Protein AF-Q0RTC6-F1 (afdb_monomer)

Structure (mmCIF, N/CA/C/O backbone):
data_AF-Q0RTC6-F1
#
_entry.id   AF-Q0RTC6-F1
#
loop_
_atom_site.group_PDB
_atom_site.id
_atom_site.type_symbol
_atom_site.label_atom_id
_atom_site.label_alt_id
_atom_site.label_comp_id
_atom_site.label_asym_id
_atom_site.label_entity_id
_atom_site.label_seq_id
_atom_site.pdbx_PDB_ins_code
_atom_site.Cartn_x
_atom_site.Cartn_y
_atom_site.Cartn_z
_atom_site.occupancy
_atom_site.B_iso_or_equiv
_atom_site.auth_seq_id
_atom_site.auth_comp_id
_atom_site.auth_asym_id
_atom_site.auth_atom_id
_atom_site.pdbx_PDB_model_num
ATOM 1 N N . MET A 1 1 ? 65.800 28.894 -24.112 1.00 53.88 1 MET A N 1
ATOM 2 C CA . MET A 1 1 ? 64.717 28.963 -23.106 1.00 53.88 1 MET A CA 1
ATOM 3 C C . MET A 1 1 ? 64.076 27.590 -23.072 1.00 53.88 1 MET A C 1
ATOM 5 O O . MET A 1 1 ? 63.292 27.268 -23.951 1.00 53.88 1 MET A O 1
ATOM 9 N N . THR A 1 2 ? 64.523 26.743 -22.150 1.00 64.62 2 THR A N 1
ATOM 10 C CA . THR A 1 2 ? 64.244 25.302 -22.151 1.00 64.62 2 THR A CA 1
ATOM 11 C C . THR A 1 2 ? 63.625 24.981 -20.799 1.00 64.62 2 THR A C 1
ATOM 13 O O . THR A 1 2 ? 64.327 25.008 -19.793 1.00 64.62 2 THR A O 1
ATOM 16 N N . SER A 1 3 ? 62.307 24.784 -20.759 1.00 65.44 3 SER A N 1
ATOM 17 C CA . SER A 1 3 ? 61.595 24.420 -19.533 1.00 65.44 3 SER A CA 1
ATOM 18 C C . SER A 1 3 ? 61.308 22.925 -19.564 1.00 65.44 3 SER A C 1
ATOM 20 O O . SER A 1 3 ? 60.466 22.449 -20.323 1.00 65.44 3 SER A O 1
ATOM 22 N N . THR A 1 4 ? 62.083 22.185 -18.784 1.00 71.88 4 THR A N 1
ATOM 23 C CA . THR A 1 4 ? 61.932 20.760 -18.513 1.00 71.88 4 THR A CA 1
ATOM 24 C C . THR A 1 4 ? 60.787 20.555 -17.522 1.00 71.88 4 THR A C 1
ATOM 26 O O . THR A 1 4 ? 60.853 20.988 -16.372 1.00 71.88 4 THR A O 1
ATOM 29 N N . TYR A 1 5 ? 59.722 19.887 -17.966 1.00 63.53 5 TYR A N 1
ATOM 30 C CA . TYR A 1 5 ? 58.607 19.494 -17.109 1.00 63.53 5 TYR A CA 1
ATOM 31 C C . TYR A 1 5 ? 59.056 18.335 -16.207 1.00 63.53 5 TYR A C 1
ATOM 33 O O . TYR A 1 5 ? 59.346 17.234 -16.673 1.00 63.53 5 TYR A O 1
ATOM 41 N N . ARG A 1 6 ? 59.183 18.617 -14.910 1.00 70.31 6 ARG A N 1
ATOM 42 C CA . ARG A 1 6 ? 59.537 17.657 -13.861 1.00 70.31 6 ARG A CA 1
ATOM 43 C C . ARG A 1 6 ? 58.364 16.693 -13.660 1.00 70.31 6 ARG A C 1
ATOM 45 O O . ARG A 1 6 ? 57.313 17.106 -13.184 1.00 70.31 6 ARG A O 1
ATOM 52 N N . GLN A 1 7 ? 58.566 15.427 -14.023 1.00 66.75 7 GLN A N 1
ATOM 53 C CA . GLN A 1 7 ? 57.686 14.309 -13.678 1.00 66.75 7 GLN A CA 1
ATOM 54 C C . GLN A 1 7 ? 57.456 14.261 -12.163 1.00 66.75 7 GLN A C 1
ATOM 56 O O . GLN A 1 7 ? 58.401 14.271 -11.372 1.00 66.75 7 GLN A O 1
ATOM 61 N N . GLN A 1 8 ? 56.186 14.236 -11.781 1.00 72.31 8 GLN A N 1
ATOM 62 C CA . GLN A 1 8 ? 55.715 14.051 -10.417 1.00 72.31 8 GLN A CA 1
ATOM 63 C C . GLN A 1 8 ? 55.577 12.535 -10.189 1.00 72.31 8 GLN A C 1
ATOM 65 O O . GLN A 1 8 ? 54.931 11.884 -11.009 1.00 72.31 8 GLN A O 1
ATOM 70 N N . PRO A 1 9 ? 56.229 11.944 -9.173 1.00 64.12 9 PRO A N 1
ATOM 71 C CA . PRO A 1 9 ? 56.185 10.501 -8.959 1.00 64.12 9 PRO A CA 1
ATOM 72 C C . PRO A 1 9 ? 54.802 10.050 -8.474 1.00 64.12 9 PRO A C 1
ATOM 74 O O . PRO A 1 9 ? 54.155 10.742 -7.687 1.00 64.12 9 PRO A O 1
ATOM 77 N N . ASP A 1 10 ? 54.394 8.878 -8.962 1.00 67.94 10 ASP A N 1
ATOM 78 C CA . ASP A 1 10 ? 53.185 8.141 -8.597 1.00 67.94 10 ASP A CA 1
ATOM 79 C C . ASP A 1 10 ? 52.977 8.076 -7.079 1.00 67.94 10 ASP A C 1
ATOM 81 O O . ASP A 1 10 ? 53.786 7.515 -6.336 1.00 67.94 10 ASP A O 1
ATOM 85 N N . VAL A 1 11 ? 51.842 8.604 -6.620 1.00 64.94 11 VAL A N 1
ATOM 86 C CA . VAL A 1 11 ? 51.334 8.388 -5.263 1.00 64.94 11 VAL A CA 1
ATOM 87 C C . VAL A 1 11 ? 50.640 7.026 -5.246 1.00 64.94 11 VAL A C 1
ATOM 89 O O . VAL A 1 11 ? 49.421 6.920 -5.340 1.00 64.94 11 VAL A O 1
ATOM 92 N N . ALA A 1 12 ? 51.446 5.971 -5.182 1.00 67.19 12 ALA A N 1
ATOM 93 C CA . ALA A 1 12 ? 50.996 4.605 -4.965 1.00 67.19 12 ALA A CA 1
ATOM 94 C C . ALA A 1 12 ? 51.200 4.230 -3.490 1.00 67.19 12 ALA A C 1
ATOM 96 O O . ALA A 1 12 ? 52.336 4.022 -3.072 1.00 67.19 12 ALA A O 1
ATOM 97 N N . ALA A 1 13 ? 50.099 4.182 -2.730 1.00 64.25 13 ALA A N 1
ATOM 98 C CA . ALA A 1 13 ? 49.823 3.314 -1.571 1.00 64.25 13 ALA A CA 1
ATOM 99 C C . ALA A 1 13 ? 48.820 4.013 -0.639 1.00 64.25 13 ALA A C 1
ATOM 101 O O . ALA A 1 13 ? 49.199 4.800 0.227 1.00 64.25 13 ALA A O 1
ATOM 102 N N . ASP A 1 14 ? 47.534 3.722 -0.821 1.00 63.62 14 ASP A N 1
ATOM 103 C CA . ASP A 1 14 ? 46.526 3.990 0.203 1.00 63.62 14 ASP A CA 1
ATOM 104 C C . ASP A 1 14 ? 46.699 2.959 1.344 1.00 63.62 14 ASP A C 1
ATOM 106 O O . ASP A 1 14 ? 46.706 1.757 1.062 1.00 63.62 14 ASP A O 1
ATOM 110 N N . PRO A 1 15 ? 46.897 3.376 2.611 1.00 66.69 15 PRO A N 1
ATOM 111 C CA . PRO A 1 15 ? 47.255 2.498 3.722 1.00 66.69 15 PRO A CA 1
ATOM 112 C C . PRO A 1 15 ? 46.032 1.972 4.493 1.00 66.69 15 PRO A C 1
ATOM 114 O O . PRO A 1 15 ? 46.101 1.823 5.713 1.00 66.69 15 PRO A O 1
ATOM 117 N N . TYR A 1 16 ? 44.915 1.687 3.818 1.00 65.38 16 TYR A N 1
ATOM 118 C CA . TYR A 1 16 ? 43.751 1.057 4.450 1.00 65.38 16 TYR A CA 1
ATOM 119 C C . TYR A 1 16 ? 43.753 -0.459 4.213 1.00 65.38 16 TYR A C 1
ATOM 121 O O . TYR A 1 16 ? 43.369 -0.913 3.132 1.00 65.38 16 TYR A O 1
ATOM 129 N N . PRO A 1 17 ? 44.177 -1.270 5.200 1.00 69.00 17 PRO A N 1
ATOM 130 C CA . PRO A 1 17 ? 43.971 -2.706 5.145 1.00 69.00 17 PRO A CA 1
ATOM 131 C C . PRO A 1 17 ? 42.470 -3.006 5.194 1.00 69.00 17 PRO A C 1
ATOM 133 O O . PRO A 1 17 ? 41.705 -2.434 5.964 1.00 69.00 17 PRO A O 1
ATOM 136 N N . ASN A 1 18 ? 42.047 -3.908 4.321 1.00 67.56 18 ASN A N 1
ATOM 137 C CA . ASN A 1 18 ? 40.704 -4.455 4.230 1.00 67.56 18 ASN A CA 1
ATOM 138 C C . ASN A 1 18 ? 40.581 -5.699 5.123 1.00 67.56 18 ASN A C 1
ATOM 140 O O . ASN A 1 18 ? 40.360 -6.813 4.645 1.00 67.56 18 A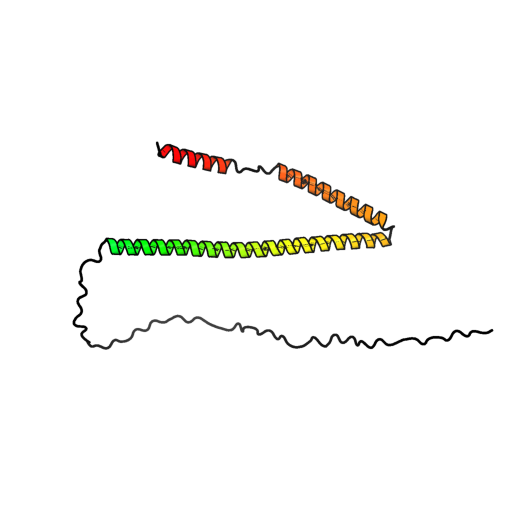SN A O 1
ATOM 144 N N . ASP A 1 19 ? 40.733 -5.529 6.433 1.00 61.72 19 ASP A N 1
ATOM 145 C CA . ASP A 1 19 ? 40.531 -6.585 7.416 1.00 61.72 19 ASP A CA 1
ATOM 146 C C . ASP A 1 19 ? 39.063 -6.646 7.863 1.00 61.72 19 ASP A C 1
ATOM 148 O O . ASP A 1 19 ? 38.641 -6.131 8.893 1.00 61.72 19 ASP A O 1
ATOM 152 N N . VAL A 1 20 ? 38.265 -7.400 7.108 1.00 60.88 20 VAL A N 1
ATOM 153 C CA . VAL A 1 20 ? 36.891 -7.814 7.468 1.00 60.88 20 VAL A CA 1
ATOM 154 C C . VAL A 1 20 ? 36.831 -8.792 8.662 1.00 60.88 20 VAL A C 1
ATOM 156 O O . VAL A 1 20 ? 35.868 -9.540 8.826 1.00 60.88 20 VAL A O 1
ATOM 159 N N . THR A 1 21 ? 37.853 -8.806 9.521 1.00 62.38 21 THR A N 1
ATOM 160 C CA . THR A 1 21 ? 38.064 -9.833 10.556 1.00 62.38 21 THR A CA 1
ATOM 161 C C . THR A 1 21 ? 37.805 -9.322 11.981 1.00 62.38 21 THR A C 1
ATOM 163 O O . THR A 1 21 ? 37.780 -10.117 12.915 1.00 62.38 21 THR A O 1
ATOM 166 N N . ALA A 1 22 ? 37.532 -8.027 12.177 1.00 58.69 22 ALA A N 1
ATOM 167 C CA . ALA A 1 22 ? 37.375 -7.429 13.511 1.00 58.69 22 ALA A CA 1
ATOM 168 C C . ALA A 1 22 ? 35.943 -7.455 14.100 1.00 58.69 22 ALA A C 1
ATOM 170 O O . ALA A 1 22 ? 35.723 -6.928 15.185 1.00 58.69 22 ALA A O 1
ATOM 171 N N . TYR A 1 23 ? 34.968 -8.091 13.440 1.00 54.66 23 TYR A N 1
ATOM 172 C CA . TYR A 1 23 ? 33.590 -8.232 13.952 1.00 54.66 23 TYR A CA 1
ATOM 173 C C . TYR A 1 23 ? 33.150 -9.701 14.070 1.00 54.66 23 TYR A C 1
ATOM 175 O O . TYR A 1 23 ? 32.015 -10.070 13.779 1.00 54.66 23 TYR A O 1
ATOM 183 N N . ARG A 1 24 ? 34.066 -10.579 14.489 1.00 65.44 24 ARG A N 1
ATOM 184 C CA . ARG A 1 24 ? 33.751 -11.961 14.877 1.00 65.44 24 ARG A CA 1
ATOM 185 C C . ARG A 1 24 ? 34.103 -12.146 16.350 1.00 65.44 24 ARG A C 1
ATOM 187 O O . ARG A 1 24 ? 35.190 -12.605 16.679 1.00 65.44 24 ARG A O 1
ATOM 194 N N . GLY A 1 25 ? 33.186 -11.757 17.228 1.00 60.56 25 GLY A N 1
ATOM 195 C CA . GLY A 1 25 ? 33.362 -11.905 18.668 1.00 60.56 25 GLY A CA 1
ATOM 196 C C . GLY A 1 25 ? 32.056 -11.751 19.440 1.00 60.56 25 GLY A C 1
ATOM 197 O O . GLY A 1 25 ? 31.658 -10.634 19.742 1.00 60.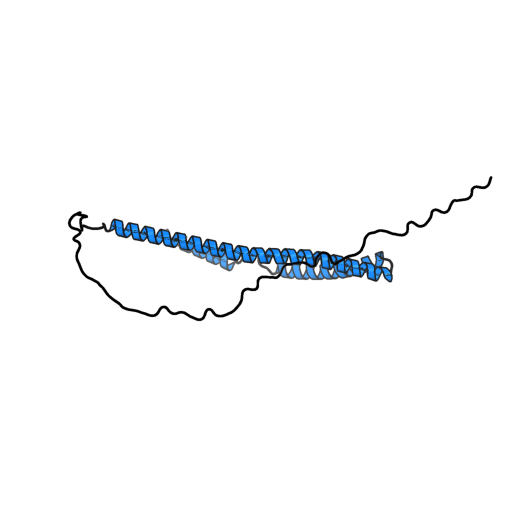56 25 GLY A O 1
ATOM 198 N N . GLY A 1 26 ? 31.441 -12.890 19.773 1.00 61.59 26 GLY A N 1
ATOM 199 C CA . GLY A 1 26 ? 30.705 -13.084 21.025 1.00 61.59 26 GLY A CA 1
ATOM 200 C C . GLY A 1 26 ? 29.268 -12.576 21.100 1.00 61.59 26 GLY A C 1
ATOM 201 O O . GLY A 1 26 ? 29.004 -11.599 21.791 1.00 61.59 26 GLY A O 1
ATOM 202 N N . VAL A 1 27 ? 28.331 -13.321 20.509 1.00 60.59 27 VAL A N 1
ATOM 203 C CA . VAL A 1 27 ? 26.982 -13.472 21.078 1.00 60.59 27 VAL A CA 1
ATOM 204 C C . VAL A 1 27 ? 26.608 -14.944 20.939 1.00 60.59 27 VAL A C 1
ATOM 206 O O . VAL A 1 27 ? 25.917 -15.338 20.002 1.00 60.59 27 VAL A O 1
ATOM 209 N N . ASP A 1 28 ? 27.138 -15.769 21.842 1.00 61.00 28 ASP A N 1
ATOM 210 C CA . ASP A 1 28 ? 26.591 -17.104 22.048 1.00 61.00 28 ASP A CA 1
ATOM 211 C C . ASP A 1 28 ? 25.251 -16.940 22.759 1.00 61.00 28 ASP A C 1
ATOM 213 O O . ASP A 1 28 ? 25.132 -16.375 23.847 1.00 61.00 28 ASP A O 1
ATOM 217 N N . VAL A 1 29 ? 24.231 -17.347 22.024 1.00 62.84 29 VAL A N 1
ATOM 218 C CA . VAL A 1 29 ? 22.829 -17.335 22.391 1.00 62.84 29 VAL A C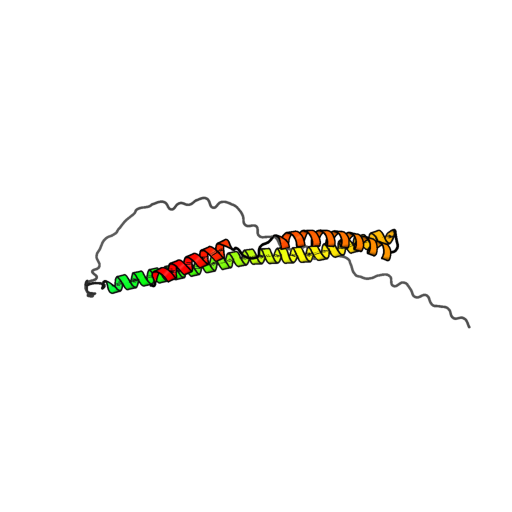A 1
ATOM 219 C C . VAL A 1 29 ? 22.638 -18.393 23.467 1.00 62.84 29 VAL A C 1
ATOM 221 O O . VAL A 1 29 ? 22.837 -19.579 23.217 1.00 62.84 29 VAL A O 1
ATOM 224 N N . ASP A 1 30 ? 22.263 -17.947 24.660 1.00 60.62 30 ASP A N 1
ATOM 225 C CA . ASP A 1 30 ? 21.825 -18.801 25.757 1.00 60.62 30 ASP A CA 1
ATOM 226 C C . ASP A 1 30 ? 20.577 -19.569 25.286 1.00 60.62 30 ASP A C 1
ATOM 228 O O . ASP A 1 30 ? 19.496 -19.002 25.095 1.00 60.62 30 ASP A O 1
ATOM 232 N N . ALA A 1 31 ? 20.761 -20.848 24.971 1.00 65.94 31 ALA A N 1
ATOM 233 C CA . ALA A 1 31 ? 19.697 -21.750 24.567 1.00 65.94 31 ALA A CA 1
ATOM 234 C C . ALA A 1 31 ? 18.989 -22.260 25.830 1.00 65.94 31 ALA A C 1
ATOM 236 O O . ALA A 1 31 ? 19.647 -22.880 26.667 1.00 65.94 31 ALA A O 1
ATOM 237 N N . PRO A 1 32 ? 17.670 -22.063 26.001 1.00 57.91 32 PRO A N 1
ATOM 238 C CA . PRO A 1 32 ? 16.955 -22.779 27.040 1.00 57.91 32 PRO A CA 1
ATOM 239 C C . PRO A 1 32 ? 16.858 -24.258 26.650 1.00 57.91 32 PRO A C 1
ATOM 241 O O . PRO A 1 32 ? 16.215 -24.629 25.670 1.00 57.91 32 PRO A O 1
ATOM 244 N N . ASP A 1 33 ? 17.542 -25.072 27.446 1.00 56.59 33 ASP A N 1
ATOM 245 C CA . ASP A 1 33 ? 17.426 -26.520 27.565 1.00 56.59 33 ASP A CA 1
ATOM 246 C C . ASP A 1 33 ? 15.950 -26.956 27.664 1.00 56.59 33 ASP A C 1
ATOM 248 O O . ASP A 1 33 ? 15.278 -26.770 28.681 1.00 56.59 33 ASP A O 1
ATOM 252 N N . GLU A 1 34 ? 15.442 -27.539 26.576 1.00 59.47 34 GLU A N 1
ATOM 253 C CA . GLU A 1 34 ? 14.269 -28.407 26.592 1.00 59.47 34 GLU A CA 1
ATOM 254 C C . GLU A 1 34 ? 14.661 -29.766 27.185 1.00 59.47 34 GLU A C 1
ATOM 256 O O . GLU A 1 34 ? 14.919 -30.737 26.470 1.00 59.47 34 GLU A O 1
ATOM 261 N N . SER A 1 35 ? 14.640 -29.872 28.510 1.00 56.84 35 SER A N 1
ATOM 262 C CA . SER A 1 35 ? 14.565 -31.174 29.157 1.00 56.84 35 SER A CA 1
ATOM 263 C C . SER A 1 35 ? 13.688 -31.142 30.411 1.00 56.84 35 SER A C 1
ATOM 265 O O . SER A 1 35 ? 13.991 -30.576 31.455 1.00 56.84 35 SER A O 1
ATOM 267 N N . THR A 1 36 ? 12.569 -31.862 30.306 1.00 57.00 36 THR A N 1
ATOM 268 C CA . THR A 1 36 ? 11.933 -32.595 31.412 1.00 57.00 36 THR A CA 1
ATOM 269 C C . THR A 1 36 ? 11.543 -31.804 32.672 1.00 57.00 36 THR A C 1
ATOM 271 O O . THR A 1 36 ? 12.142 -31.951 33.734 1.00 57.00 36 THR A O 1
ATOM 274 N N . GLN A 1 37 ? 10.381 -31.141 32.632 1.00 55.69 37 GLN A N 1
ATOM 275 C CA . GLN A 1 37 ? 9.496 -31.094 33.807 1.00 55.69 37 GLN A CA 1
ATOM 276 C C . GLN A 1 37 ? 8.224 -31.893 33.551 1.00 55.69 37 GLN A C 1
ATOM 278 O O . GLN A 1 37 ? 7.167 -31.410 33.153 1.00 55.69 37 GLN A O 1
ATOM 283 N N . VAL A 1 38 ? 8.399 -33.186 33.790 1.00 56.97 38 VAL A N 1
ATOM 284 C CA . VAL A 1 38 ? 7.368 -34.201 33.917 1.00 56.97 38 VAL A CA 1
ATOM 285 C C . VAL A 1 38 ? 6.534 -33.897 35.167 1.00 56.97 38 VAL A C 1
ATOM 287 O O . VAL A 1 38 ? 7.048 -33.883 36.282 1.00 56.97 38 VAL A O 1
ATOM 290 N N . LEU A 1 39 ? 5.246 -33.640 34.951 1.00 64.62 39 LEU A N 1
ATOM 291 C CA . LEU A 1 39 ? 4.105 -34.088 35.754 1.00 64.62 39 LEU A CA 1
ATOM 292 C C . LEU A 1 39 ? 4.373 -34.361 37.256 1.00 64.62 39 LEU A C 1
ATOM 294 O O . LEU A 1 39 ? 4.749 -35.468 37.643 1.00 64.62 39 LEU A O 1
ATOM 298 N N . ARG A 1 40 ? 4.044 -33.400 38.129 1.00 51.31 40 ARG A N 1
ATOM 299 C CA . ARG A 1 40 ? 3.758 -33.679 39.547 1.00 51.31 40 ARG A CA 1
ATOM 300 C C . ARG A 1 40 ? 2.316 -33.313 39.878 1.00 51.31 40 ARG A C 1
ATOM 302 O O . ARG A 1 40 ? 1.957 -32.145 39.970 1.00 51.31 40 ARG A O 1
ATOM 309 N N . ALA A 1 41 ? 1.506 -34.350 40.060 1.00 63.09 41 ALA A N 1
ATOM 310 C CA . ALA A 1 41 ? 0.206 -34.276 40.709 1.00 63.09 41 ALA A CA 1
ATOM 311 C C . ALA A 1 41 ? 0.377 -33.968 42.211 1.00 63.09 41 ALA A C 1
ATOM 313 O O . ALA A 1 41 ? 1.295 -34.514 42.829 1.00 63.09 41 ALA A O 1
ATOM 314 N N . PRO A 1 42 ? -0.506 -33.178 42.839 1.00 62.03 42 PRO A N 1
ATOM 315 C CA . PRO A 1 42 ? -0.616 -33.169 44.288 1.00 62.03 42 PRO A CA 1
ATOM 316 C C . PRO A 1 42 ? -1.432 -34.386 44.746 1.00 62.03 42 PRO A C 1
ATOM 318 O O . PRO A 1 42 ? -2.646 -34.468 44.567 1.00 62.03 42 PRO A O 1
ATOM 321 N N . THR A 1 43 ? -0.725 -35.356 45.320 1.00 59.00 43 THR A N 1
ATOM 322 C CA . THR A 1 43 ? -1.270 -36.497 46.056 1.00 59.00 43 THR A CA 1
ATOM 323 C C . THR A 1 43 ? -1.933 -36.049 47.352 1.00 59.00 43 THR A C 1
ATOM 325 O O . THR A 1 43 ? -1.370 -35.265 48.116 1.00 59.00 43 THR A O 1
ATOM 328 N N . ALA A 1 44 ? -3.105 -36.621 47.618 1.00 54.75 44 ALA A N 1
ATOM 329 C CA . ALA A 1 44 ? -3.753 -36.624 48.916 1.00 54.75 44 ALA A CA 1
ATOM 330 C C . ALA A 1 44 ? -2.820 -37.173 50.011 1.00 54.75 44 ALA A C 1
ATOM 332 O O . ALA A 1 44 ? -2.205 -38.223 49.836 1.00 54.75 44 ALA A O 1
ATOM 333 N N . ALA A 1 45 ? -2.777 -36.494 51.157 1.00 49.25 45 ALA A N 1
ATOM 334 C CA . ALA A 1 45 ? -2.313 -37.064 52.415 1.00 49.25 45 ALA A CA 1
ATOM 335 C C . ALA A 1 45 ? -3.064 -36.415 53.586 1.00 49.25 45 ALA A C 1
ATOM 337 O O . ALA A 1 45 ? -2.811 -35.283 53.989 1.00 49.25 45 ALA A O 1
ATOM 338 N N . THR A 1 46 ? -4.020 -37.174 54.106 1.00 57.75 46 THR A N 1
ATOM 339 C CA . THR A 1 46 ? -4.602 -37.083 55.445 1.00 57.75 46 THR A CA 1
ATOM 340 C C . THR A 1 46 ? -3.507 -37.165 56.511 1.00 57.75 46 THR A C 1
ATOM 342 O O . THR A 1 46 ? -2.759 -38.136 56.479 1.00 57.75 46 THR A O 1
ATOM 345 N N . SER A 1 47 ? -3.455 -36.245 57.488 1.00 51.09 47 SER A N 1
ATOM 346 C CA . SER A 1 47 ? -3.070 -36.587 58.873 1.00 51.09 47 SER A CA 1
ATOM 347 C C . SER A 1 47 ? -3.218 -35.437 59.886 1.00 51.09 47 SER A C 1
ATOM 349 O O . SER A 1 47 ? -2.543 -34.421 59.785 1.00 51.09 47 SER A O 1
ATOM 351 N N . THR A 1 48 ? -4.004 -35.723 60.931 1.00 48.81 48 THR A N 1
ATOM 352 C CA . THR A 1 48 ? -3.727 -35.435 62.356 1.00 48.81 48 THR A CA 1
ATOM 353 C C . THR A 1 48 ? -4.032 -34.050 62.951 1.00 48.81 48 THR A C 1
ATOM 355 O O . THR A 1 48 ? -3.346 -33.058 62.735 1.00 48.81 48 THR A O 1
ATOM 358 N N . ALA A 1 49 ? -5.039 -34.061 63.832 1.00 53.19 49 ALA A N 1
ATOM 359 C CA . ALA A 1 49 ? -5.318 -33.070 64.870 1.00 53.19 49 ALA A CA 1
ATOM 360 C C . ALA A 1 49 ? -4.355 -33.179 66.073 1.00 53.19 49 ALA A C 1
ATOM 362 O O . ALA A 1 49 ? -3.824 -34.258 66.341 1.00 53.19 49 ALA A O 1
ATOM 363 N N . PRO A 1 50 ? -4.267 -32.118 66.896 1.00 64.19 50 PRO A N 1
ATOM 364 C CA . PRO A 1 50 ? -4.324 -32.288 68.350 1.00 64.19 50 PRO A CA 1
ATOM 365 C C . PRO A 1 50 ? -5.365 -31.364 69.035 1.00 64.19 50 PRO A C 1
ATOM 367 O O . PRO A 1 50 ? -5.905 -30.458 68.397 1.00 64.19 50 PRO A O 1
ATOM 370 N N . PRO A 1 51 ? -5.699 -31.620 70.321 1.00 68.38 51 PRO A N 1
ATOM 371 C CA . PRO A 1 51 ? -6.848 -31.037 71.018 1.00 68.38 51 PRO A CA 1
ATOM 372 C C . PRO A 1 51 ? -6.497 -29.815 71.895 1.00 68.38 51 PRO A C 1
ATOM 374 O O . PRO A 1 51 ? -5.331 -29.483 72.086 1.00 68.38 51 PRO A O 1
ATOM 377 N N . SER A 1 52 ? -7.541 -29.251 72.522 1.00 55.84 52 SER A N 1
ATOM 378 C CA . SER A 1 52 ? -7.582 -28.206 73.572 1.00 55.84 52 SER A CA 1
ATOM 379 C C . SER A 1 52 ? -7.643 -26.759 73.053 1.00 55.84 52 SER A C 1
ATOM 381 O O . SER A 1 52 ? -6.712 -26.233 72.466 1.00 55.84 52 SER A O 1
ATOM 383 N N . SER A 1 53 ? -8.818 -26.125 73.043 1.00 64.25 53 SER A N 1
ATOM 384 C CA . SER A 1 53 ? -9.506 -25.508 74.192 1.00 64.25 53 SER A CA 1
ATOM 385 C C . SER A 1 53 ? -8.711 -24.367 74.839 1.00 64.25 53 SER A C 1
ATOM 387 O O . SER A 1 53 ? -8.267 -24.471 75.980 1.00 64.25 53 SER A O 1
ATOM 389 N N . ALA A 1 54 ? -8.618 -23.246 74.127 1.00 53.62 54 ALA A N 1
ATOM 390 C CA . ALA A 1 54 ? -8.523 -21.932 74.744 1.00 53.62 54 ALA A CA 1
ATOM 391 C C . ALA A 1 54 ? -9.856 -21.219 74.503 1.00 53.62 54 ALA A C 1
ATOM 393 O O . ALA A 1 54 ? -10.247 -20.949 73.368 1.00 53.62 54 ALA A O 1
ATOM 394 N N . ARG A 1 55 ? -10.577 -21.004 75.602 1.00 57.41 55 ARG A N 1
ATOM 395 C CA . ARG A 1 55 ? -11.758 -20.154 75.685 1.00 57.41 55 ARG A CA 1
ATOM 396 C C . ARG A 1 55 ? -11.423 -18.776 75.123 1.00 57.41 55 ARG A C 1
ATOM 398 O O . ARG A 1 55 ? -10.531 -18.114 75.645 1.00 57.41 55 ARG A O 1
ATOM 405 N N . HIS A 1 56 ? -12.168 -18.347 74.113 1.00 50.28 56 HIS A N 1
ATOM 406 C CA . HIS A 1 56 ? -12.410 -16.930 73.878 1.00 50.28 56 HIS A CA 1
ATOM 407 C C . HIS A 1 56 ? -13.797 -16.629 74.442 1.00 50.28 56 HIS A C 1
ATOM 409 O O . HIS A 1 56 ? -14.808 -16.667 73.744 1.00 50.28 56 HIS A O 1
ATOM 415 N N . ASP A 1 57 ? -13.822 -16.422 75.755 1.00 51.81 57 ASP A N 1
ATOM 416 C CA . ASP A 1 57 ? -14.972 -15.881 76.459 1.00 51.81 57 ASP A CA 1
ATOM 417 C C . ASP A 1 57 ? -14.935 -14.357 76.297 1.00 51.81 57 ASP A C 1
ATOM 419 O O . ASP A 1 57 ? -13.941 -13.720 76.640 1.00 51.81 57 ASP A O 1
ATOM 423 N N . GLY A 1 58 ? -16.032 -13.786 75.802 1.00 50.72 58 GLY A N 1
ATOM 424 C CA . GLY A 1 58 ? -16.363 -12.377 76.000 1.00 50.72 58 GLY A CA 1
ATOM 425 C C . GLY A 1 58 ? -15.837 -11.402 74.952 1.00 50.72 58 GLY A C 1
ATOM 426 O O . GLY A 1 58 ? -14.854 -10.720 75.188 1.00 50.72 58 GLY A O 1
ATOM 427 N N . GLU A 1 59 ? -16.595 -11.237 73.868 1.00 47.53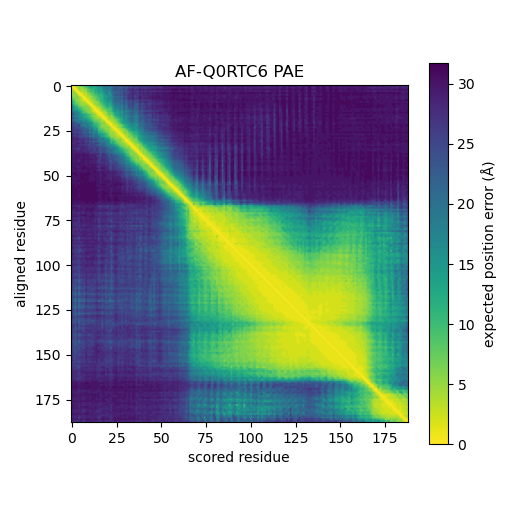 59 GLU A N 1
ATOM 428 C CA . GLU A 1 59 ? -17.006 -9.909 73.395 1.00 47.53 59 GLU A CA 1
ATOM 429 C C . GLU A 1 59 ? -18.275 -10.065 72.548 1.00 47.53 59 GLU A C 1
ATOM 431 O O . GLU A 1 59 ? -18.292 -10.697 71.492 1.00 47.53 59 GLU A O 1
ATOM 436 N N . GLY A 1 60 ? -19.388 -9.554 73.074 1.00 45.16 60 GLY A N 1
ATOM 437 C CA . GLY A 1 60 ? -20.686 -9.615 72.423 1.00 45.16 60 GLY A CA 1
ATOM 438 C C . GLY A 1 60 ? -20.705 -8.789 71.143 1.00 45.16 60 GLY A C 1
ATOM 439 O O . GLY A 1 60 ? -20.923 -7.585 71.192 1.00 45.16 60 GLY A O 1
ATOM 440 N N . HIS A 1 61 ? -20.572 -9.449 69.997 1.00 50.16 61 HIS A N 1
ATOM 441 C CA . HIS A 1 61 ? -21.163 -8.971 68.752 1.00 50.16 61 HIS A CA 1
ATOM 442 C C . HIS A 1 61 ? -22.446 -9.757 68.521 1.00 50.16 61 HIS A C 1
ATOM 444 O O . HIS A 1 61 ? -22.453 -10.874 68.013 1.00 50.16 61 HIS A O 1
ATOM 450 N N . SER A 1 62 ? -23.530 -9.158 69.001 1.00 46.78 62 SER A N 1
ATOM 451 C CA . SER A 1 62 ? -24.928 -9.448 68.716 1.00 46.78 62 SER A CA 1
ATOM 452 C C . SER A 1 62 ? -25.142 -10.295 67.458 1.00 46.78 62 SER A C 1
ATOM 454 O O . SER A 1 62 ? -25.152 -9.795 66.334 1.00 46.78 62 SER A O 1
ATOM 456 N N . ALA A 1 63 ? -25.402 -11.584 67.667 1.00 51.91 63 ALA A N 1
ATOM 457 C CA . ALA A 1 63 ? -26.130 -12.411 66.722 1.00 51.91 63 ALA A CA 1
ATOM 458 C C . ALA A 1 63 ? -27.538 -11.811 66.568 1.00 51.91 63 ALA A C 1
ATOM 460 O O . ALA A 1 63 ? -28.451 -12.087 67.344 1.00 51.91 63 ALA A O 1
ATOM 461 N N . GLY A 1 64 ? -27.693 -10.905 65.607 1.00 50.22 64 GLY A N 1
ATOM 462 C CA . GLY A 1 64 ? -28.924 -10.154 65.418 1.00 50.22 64 GLY A CA 1
ATOM 463 C C . GLY A 1 64 ? -28.946 -9.464 64.067 1.00 50.22 64 GLY A C 1
ATOM 464 O O . GLY A 1 64 ? -28.657 -8.281 63.982 1.00 50.22 64 GLY A O 1
ATOM 465 N N . ARG A 1 65 ? -29.349 -10.212 63.032 1.00 49.47 65 ARG A N 1
ATOM 466 C CA . ARG A 1 65 ? -29.831 -9.696 61.740 1.00 49.47 65 ARG A CA 1
ATOM 467 C C . ARG A 1 65 ? -28.849 -8.744 61.048 1.00 49.47 65 ARG A C 1
ATOM 469 O O . ARG A 1 65 ? -29.033 -7.531 61.070 1.00 49.47 65 ARG A O 1
ATOM 476 N N . GLY A 1 66 ? -27.894 -9.309 60.304 1.00 53.84 66 GLY A N 1
ATOM 477 C CA . GLY A 1 66 ? -27.457 -8.644 59.078 1.00 53.84 66 GLY A CA 1
ATOM 478 C C . GLY A 1 66 ? -28.723 -8.321 58.287 1.00 53.84 66 GLY A C 1
ATOM 479 O O . GLY A 1 66 ? -29.447 -9.224 57.869 1.00 53.84 66 GLY A O 1
ATOM 480 N N . SER A 1 67 ? -29.080 -7.040 58.258 1.00 70.62 67 SER A N 1
ATOM 481 C CA . SER A 1 67 ? -30.306 -6.546 57.644 1.00 70.62 67 SER A CA 1
ATOM 482 C C . SER A 1 67 ? -30.379 -7.069 56.213 1.00 70.62 67 SER A C 1
ATOM 484 O O . SER A 1 67 ? -29.364 -7.114 55.522 1.00 70.62 67 SER A O 1
ATOM 486 N N . THR A 1 68 ? -31.567 -7.422 55.727 1.00 75.25 68 THR A N 1
ATOM 487 C CA . THR A 1 68 ? -31.794 -7.775 54.317 1.00 75.25 68 THR A CA 1
ATOM 488 C C . THR A 1 68 ? -31.209 -6.715 53.369 1.00 75.25 68 THR A C 1
ATOM 490 O O . THR A 1 68 ? -30.780 -7.039 52.267 1.00 75.25 68 THR A O 1
ATOM 493 N N . GLY A 1 69 ? -31.105 -5.458 53.823 1.00 76.69 69 GLY A N 1
ATOM 494 C CA . GLY A 1 69 ? -30.432 -4.378 53.100 1.00 76.69 69 GLY A CA 1
ATOM 495 C C . GLY A 1 69 ? -28.906 -4.512 52.993 1.00 76.69 69 GLY A C 1
ATOM 496 O O . GLY A 1 69 ? -28.341 -4.077 51.997 1.00 76.69 69 GLY A O 1
ATOM 497 N N . GLN A 1 70 ? -28.232 -5.140 53.958 1.00 79.19 70 GLN A N 1
ATOM 498 C CA . GLN A 1 70 ? -26.781 -5.356 53.929 1.00 79.19 70 GLN A CA 1
ATOM 499 C C . GLN A 1 70 ? -26.401 -6.471 52.944 1.00 79.19 70 GLN A C 1
ATOM 501 O O . GLN A 1 70 ? -25.489 -6.282 52.148 1.00 79.19 70 GLN A O 1
ATOM 506 N N . LEU A 1 71 ? -27.178 -7.562 52.902 1.00 79.50 71 LEU A N 1
ATOM 507 C CA . LEU A 1 71 ? -27.006 -8.636 51.912 1.00 79.50 71 LEU A CA 1
ATOM 508 C C . LEU A 1 71 ? -27.293 -8.154 50.480 1.00 79.50 71 LEU A C 1
ATOM 510 O O . LEU A 1 71 ? -26.560 -8.482 49.553 1.00 79.50 71 LEU A O 1
ATOM 514 N N . VAL A 1 72 ? -28.330 -7.327 50.288 1.00 82.00 72 VAL A N 1
ATOM 515 C CA . VAL A 1 72 ? -28.613 -6.707 48.980 1.00 82.00 72 VAL A CA 1
ATOM 516 C C . VAL A 1 72 ? -27.492 -5.747 48.570 1.00 82.00 72 VAL A C 1
ATOM 518 O O . VAL A 1 72 ? -27.094 -5.738 47.407 1.00 82.00 72 VAL A O 1
ATOM 521 N N . SER A 1 73 ? -26.949 -4.967 49.509 1.00 83.69 73 SER A N 1
ATOM 522 C CA . SER A 1 73 ? -25.821 -4.067 49.241 1.00 83.69 73 SER A CA 1
ATOM 523 C C . SER A 1 73 ? -24.557 -4.823 48.815 1.00 83.69 73 SER A C 1
ATOM 525 O O . SER A 1 73 ? -23.826 -4.346 47.947 1.00 83.69 73 SER A O 1
ATOM 527 N N . GLU A 1 74 ? -24.300 -5.991 49.399 1.00 84.56 74 GLU A N 1
ATOM 528 C CA . GLU A 1 74 ? -23.148 -6.837 49.071 1.00 84.56 74 GLU A CA 1
ATOM 529 C C . GLU A 1 74 ? -23.293 -7.448 47.667 1.00 84.56 74 GLU A C 1
ATOM 531 O O . GLU A 1 74 ? -22.423 -7.248 46.822 1.00 84.56 74 GLU A O 1
ATOM 536 N N . VAL A 1 75 ? -24.465 -8.005 47.332 1.00 85.38 75 VAL A N 1
ATOM 537 C CA . VAL A 1 75 ? -24.756 -8.540 45.984 1.00 85.38 75 VAL A CA 1
ATOM 538 C C . VAL A 1 75 ? -24.685 -7.460 44.895 1.00 85.38 75 VAL A C 1
ATOM 540 O O . VAL A 1 75 ? -24.143 -7.696 43.816 1.00 85.38 75 VAL A O 1
ATOM 543 N N . VAL A 1 76 ? -25.201 -6.251 45.151 1.00 87.19 76 VAL A N 1
ATOM 544 C CA . VAL A 1 76 ? -25.091 -5.124 44.201 1.00 87.19 76 VAL A CA 1
ATOM 545 C C . VAL A 1 76 ? -23.629 -4.715 43.996 1.00 87.19 76 VAL A C 1
ATOM 547 O O . VAL A 1 76 ? -23.229 -4.366 42.881 1.00 87.19 76 VAL A O 1
ATOM 550 N N . THR A 1 77 ? -22.818 -4.781 45.052 1.00 87.62 77 THR A N 1
ATOM 551 C CA . THR A 1 77 ? -21.381 -4.490 44.984 1.00 87.62 77 THR A CA 1
ATOM 552 C C . THR A 1 77 ? -20.638 -5.552 44.173 1.00 87.62 77 THR A C 1
ATOM 554 O O . THR A 1 77 ? -19.808 -5.198 43.330 1.00 87.62 77 THR A O 1
ATOM 557 N N . ASP A 1 78 ? -20.989 -6.827 44.331 1.00 86.88 78 ASP A N 1
ATOM 558 C CA . ASP A 1 78 ? -20.406 -7.936 43.570 1.00 86.88 78 ASP A CA 1
ATOM 559 C C . ASP A 1 78 ? -20.770 -7.866 42.084 1.00 86.88 78 ASP A C 1
ATOM 561 O O . ASP A 1 78 ? -19.891 -7.961 41.226 1.00 86.88 78 ASP A O 1
ATOM 565 N N . ILE A 1 79 ? -22.036 -7.586 41.755 1.00 88.88 79 ILE A N 1
ATOM 566 C CA . ILE A 1 79 ? -22.480 -7.390 40.363 1.00 88.88 79 ILE A CA 1
ATOM 567 C C . ILE A 1 79 ? -21.747 -6.202 39.726 1.00 88.88 79 ILE A C 1
ATOM 569 O O . ILE A 1 79 ? -21.267 -6.297 38.595 1.00 88.88 79 ILE A O 1
ATOM 573 N N . SER A 1 80 ? -21.609 -5.089 40.454 1.00 90.94 80 SER A N 1
ATOM 574 C CA . SER A 1 80 ? -20.847 -3.920 39.993 1.00 90.94 80 SER A CA 1
ATOM 575 C C . SER A 1 80 ? -19.378 -4.272 39.735 1.00 90.94 80 SER A C 1
ATOM 577 O O . SER A 1 80 ? -18.776 -3.800 38.768 1.00 90.94 80 SER A O 1
ATOM 579 N N . THR A 1 81 ? -18.811 -5.144 40.566 1.00 89.75 81 THR A N 1
ATOM 580 C CA . THR A 1 81 ? -17.430 -5.618 40.462 1.00 89.75 81 THR A CA 1
ATOM 581 C C . THR A 1 81 ? -17.232 -6.548 39.263 1.00 89.75 81 THR A C 1
ATOM 583 O O . THR A 1 81 ? -16.276 -6.348 38.513 1.00 89.75 81 THR A O 1
ATOM 586 N N . LEU A 1 82 ? -18.155 -7.477 39.004 1.00 91.00 82 LEU A N 1
ATOM 587 C CA . LEU A 1 82 ? -18.148 -8.326 37.806 1.00 91.00 82 LEU A CA 1
ATOM 588 C C . LEU A 1 82 ? -18.303 -7.507 36.523 1.00 91.00 82 LEU A C 1
ATOM 590 O O . LEU A 1 82 ? -17.525 -7.682 35.590 1.00 91.00 82 LEU A O 1
ATOM 594 N N . PHE A 1 83 ? -19.231 -6.546 36.496 1.00 94.19 83 PHE A N 1
ATOM 595 C CA . PHE A 1 83 ? -19.424 -5.686 35.326 1.00 94.19 83 PHE A CA 1
ATOM 596 C C . PHE A 1 83 ? -18.155 -4.893 34.985 1.00 94.19 83 PHE A C 1
ATOM 598 O O . PHE A 1 83 ? -17.749 -4.796 33.827 1.00 94.19 83 PHE A O 1
ATOM 605 N N . ARG A 1 84 ? -17.468 -4.357 36.001 1.00 94.69 84 ARG A N 1
ATOM 606 C CA . ARG A 1 84 ? -16.182 -3.664 35.815 1.00 94.69 84 ARG A CA 1
ATOM 607 C C . ARG A 1 84 ? -15.092 -4.607 35.309 1.00 94.69 84 ARG A C 1
ATOM 609 O O . ARG A 1 84 ? -14.260 -4.171 34.516 1.00 94.69 84 ARG A O 1
ATOM 616 N N . GLN A 1 85 ? -15.099 -5.868 35.738 1.00 93.88 85 GLN A N 1
ATOM 617 C CA . GLN A 1 85 ? -14.168 -6.889 35.258 1.00 93.88 85 GLN A CA 1
ATOM 618 C C . GLN A 1 85 ? -14.446 -7.290 33.809 1.00 93.88 85 GLN A C 1
ATOM 620 O O . GLN A 1 85 ? -13.503 -7.332 33.027 1.00 93.88 85 GLN A O 1
ATOM 625 N N . GLU A 1 86 ? -15.704 -7.503 33.416 1.00 92.12 86 GLU A N 1
ATOM 626 C CA . GLU A 1 86 ? -16.063 -7.778 32.018 1.00 92.12 86 GLU A CA 1
ATOM 627 C C . GLU A 1 86 ? -15.666 -6.619 31.103 1.00 92.12 86 GLU A C 1
ATOM 629 O O . GLU A 1 86 ? -15.062 -6.837 30.056 1.00 92.12 86 GLU A O 1
ATOM 634 N N . VAL A 1 87 ? -15.912 -5.372 31.523 1.00 95.12 87 VAL A N 1
ATOM 635 C CA . VAL A 1 87 ? -15.460 -4.189 30.774 1.00 95.12 87 VAL A CA 1
ATOM 636 C C . VAL A 1 87 ? -13.932 -4.122 30.714 1.00 95.12 87 VAL A C 1
ATOM 638 O O . VAL A 1 87 ? -13.372 -3.794 29.665 1.00 95.12 87 VAL A O 1
ATOM 641 N N . ALA A 1 88 ? -13.234 -4.425 31.812 1.00 95.44 88 ALA A N 1
ATOM 642 C CA . ALA A 1 88 ? -11.774 -4.452 31.835 1.00 95.44 88 ALA A CA 1
ATOM 643 C C . ALA A 1 88 ? -11.207 -5.540 30.910 1.00 95.44 88 ALA A C 1
ATOM 645 O O . ALA A 1 88 ? -10.238 -5.278 30.194 1.00 95.44 88 ALA A O 1
ATOM 646 N N . LEU A 1 89 ? -11.836 -6.716 30.877 1.00 94.94 89 LEU A N 1
ATOM 647 C CA . LEU A 1 89 ? -11.471 -7.833 30.015 1.00 94.94 89 LEU A CA 1
ATOM 648 C C . LEU A 1 89 ? -11.740 -7.505 28.545 1.00 94.94 89 LEU A C 1
ATOM 650 O O . LEU A 1 89 ? -10.825 -7.593 27.733 1.00 94.94 89 LEU A O 1
ATOM 654 N N . ALA A 1 90 ? -12.939 -7.021 28.216 1.00 95.12 90 ALA A N 1
ATOM 655 C CA . ALA A 1 90 ? -13.292 -6.595 26.863 1.00 95.12 90 ALA A CA 1
ATOM 656 C C . ALA A 1 90 ? -12.338 -5.502 26.361 1.00 95.12 90 ALA A C 1
ATOM 658 O O . ALA A 1 90 ? -11.878 -5.529 25.221 1.00 95.12 90 ALA A O 1
ATOM 659 N N . LYS A 1 91 ? -11.964 -4.555 27.231 1.00 95.50 91 LYS A N 1
ATOM 660 C CA . LYS A 1 91 ? -10.961 -3.537 26.902 1.00 95.50 91 LYS A CA 1
ATOM 661 C C . LYS A 1 91 ? -9.574 -4.143 26.676 1.00 95.50 91 LYS A C 1
ATOM 663 O O . LYS A 1 91 ? -8.850 -3.658 25.805 1.00 95.50 91 LYS A O 1
ATOM 668 N N . ALA A 1 92 ? -9.182 -5.151 27.452 1.00 96.81 92 ALA A N 1
ATOM 669 C CA . ALA A 1 92 ? -7.914 -5.851 27.269 1.00 96.81 92 ALA A CA 1
ATOM 670 C C . ALA A 1 92 ? -7.886 -6.611 25.934 1.00 96.81 92 ALA A C 1
ATOM 672 O O . ALA A 1 92 ? -6.938 -6.436 25.170 1.00 96.81 92 ALA A O 1
ATOM 673 N N . GLU A 1 93 ? -8.951 -7.345 25.612 1.00 95.12 93 GLU A N 1
ATOM 674 C CA . GLU A 1 93 ? -9.096 -8.095 24.363 1.00 95.12 93 GLU A CA 1
ATOM 675 C C . GLU A 1 93 ? -9.102 -7.164 23.146 1.00 95.12 93 GLU A C 1
ATOM 677 O O . GLU A 1 93 ? -8.290 -7.329 22.240 1.00 95.12 93 GLU A O 1
ATOM 682 N N . VAL A 1 94 ? -9.901 -6.090 23.170 1.00 97.31 94 VAL A N 1
ATOM 683 C CA . VAL A 1 94 ? -9.891 -5.071 22.106 1.00 97.31 94 VAL A CA 1
ATOM 684 C C . VAL A 1 94 ? -8.504 -4.451 21.943 1.00 97.31 94 VAL A C 1
ATOM 686 O O . VAL A 1 94 ? -8.069 -4.199 20.820 1.00 97.31 94 VAL A O 1
ATOM 689 N N . ARG A 1 95 ? -7.773 -4.200 23.037 1.00 96.56 95 ARG A N 1
ATOM 690 C CA . ARG A 1 95 ? -6.410 -3.655 22.962 1.00 96.56 95 ARG A CA 1
ATOM 691 C C . ARG A 1 95 ? -5.434 -4.652 22.342 1.00 96.56 95 ARG A C 1
ATOM 693 O O . ARG A 1 95 ? -4.532 -4.235 21.617 1.00 96.56 95 ARG A O 1
ATOM 700 N N . GLU A 1 96 ? -5.572 -5.932 22.650 1.00 96.31 96 GLU A N 1
ATOM 701 C CA . GLU A 1 96 ? -4.744 -6.992 22.085 1.00 96.31 96 GLU A CA 1
ATOM 702 C C . GLU A 1 96 ? -5.031 -7.194 20.595 1.00 96.31 96 GLU A C 1
ATOM 704 O O . GLU A 1 96 ? -4.101 -7.168 19.786 1.00 96.31 96 GLU A O 1
ATOM 709 N N . GLU A 1 97 ? -6.305 -7.251 20.212 1.00 95.50 97 GLU A N 1
ATOM 710 C CA . GLU A 1 97 ? -6.725 -7.303 18.812 1.00 95.50 97 GLU A CA 1
ATOM 711 C C . GLU A 1 97 ? -6.278 -6.057 18.038 1.00 95.50 97 GLU A C 1
ATOM 713 O O . GLU A 1 97 ? -5.710 -6.167 16.951 1.00 95.50 97 GLU A O 1
ATOM 718 N N . ALA A 1 9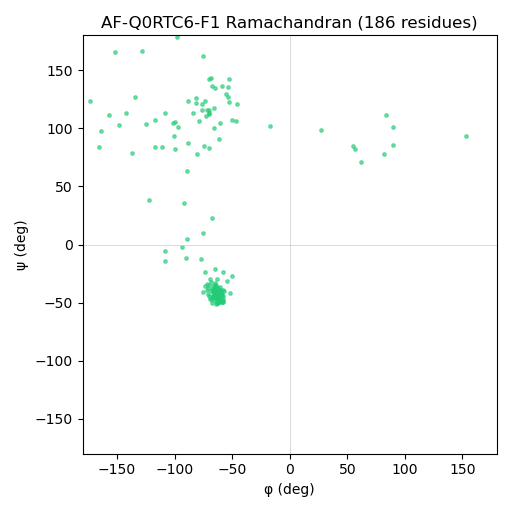8 ? -6.394 -4.864 18.628 1.00 97.00 98 ALA A N 1
ATOM 719 C CA . ALA A 1 98 ? -5.895 -3.631 18.023 1.00 97.00 98 ALA A CA 1
ATOM 720 C C . ALA A 1 98 ? -4.371 -3.647 17.819 1.00 97.00 98 ALA A C 1
ATOM 722 O O . ALA A 1 98 ? -3.884 -3.157 16.800 1.00 97.00 98 ALA A O 1
ATOM 723 N N . LYS A 1 99 ? -3.596 -4.224 18.749 1.00 97.00 99 LYS A N 1
ATOM 724 C CA . LYS A 1 99 ? -2.141 -4.388 18.576 1.00 97.00 99 LYS A CA 1
ATOM 725 C C . LYS A 1 99 ? -1.816 -5.359 17.445 1.00 97.00 99 LYS A C 1
ATOM 727 O O . LYS A 1 99 ? -0.936 -5.058 16.639 1.00 97.00 99 LYS A O 1
ATOM 732 N N . LYS A 1 100 ? -2.507 -6.501 17.369 1.00 96.25 100 LYS A N 1
ATOM 733 C CA . LYS A 1 100 ? -2.324 -7.487 16.291 1.00 96.25 100 LYS A CA 1
ATOM 734 C C . LYS A 1 100 ? -2.656 -6.869 14.933 1.00 96.25 100 LYS A C 1
ATOM 736 O O . LYS A 1 100 ? -1.826 -6.916 14.024 1.00 96.25 100 LYS A O 1
ATOM 741 N N . ALA A 1 101 ? -3.810 -6.211 14.829 1.00 96.88 101 ALA A N 1
ATOM 742 C CA . ALA A 1 101 ? -4.226 -5.488 13.632 1.00 96.88 101 ALA A CA 1
ATOM 743 C C . ALA A 1 101 ? -3.235 -4.371 13.272 1.00 96.88 101 ALA A C 1
ATOM 745 O O . ALA A 1 101 ? -2.838 -4.257 12.116 1.00 96.88 101 ALA A O 1
ATOM 746 N N . GLY A 1 102 ? -2.767 -3.598 14.257 1.00 97.19 102 GLY A N 1
ATOM 747 C CA . GLY A 1 102 ? -1.779 -2.535 14.069 1.00 97.19 102 GLY A CA 1
ATOM 748 C C . GLY A 1 102 ? -0.428 -3.052 13.571 1.00 97.19 102 GLY A C 1
ATOM 749 O O . GLY A 1 102 ? 0.141 -2.479 12.644 1.00 97.19 102 GLY A O 1
ATOM 750 N N . LYS A 1 103 ? 0.065 -4.171 14.118 1.00 97.81 103 LYS A N 1
ATOM 751 C CA . LYS A 1 103 ? 1.280 -4.839 13.626 1.00 97.81 103 LYS A CA 1
ATOM 752 C C . LYS A 1 103 ? 1.097 -5.309 12.184 1.00 97.81 103 LYS A C 1
ATOM 754 O O . LYS A 1 103 ? 1.961 -5.043 11.354 1.00 97.81 103 LYS A O 1
ATOM 759 N N . GLY A 1 104 ? -0.027 -5.961 11.881 1.00 96.06 104 GLY A N 1
ATOM 760 C CA . GLY A 1 104 ? -0.356 -6.400 10.525 1.00 96.06 104 GLY A CA 1
ATOM 761 C C . GLY A 1 104 ? -0.407 -5.231 9.541 1.00 96.06 104 GLY A C 1
ATOM 762 O O . GLY A 1 104 ? 0.270 -5.259 8.517 1.00 96.06 104 GLY A O 1
ATOM 763 N N . ALA A 1 105 ? -1.129 -4.165 9.885 1.00 97.56 105 ALA A N 1
ATOM 764 C CA . ALA A 1 105 ? -1.210 -2.948 9.084 1.00 97.56 105 ALA A CA 1
ATOM 765 C C . ALA A 1 105 ? 0.169 -2.303 8.871 1.00 97.56 105 ALA A C 1
ATOM 767 O O . ALA A 1 105 ? 0.493 -1.918 7.750 1.00 97.56 105 ALA A O 1
ATOM 768 N N . GLY A 1 106 ? 1.008 -2.245 9.910 1.00 97.56 106 GLY A N 1
ATOM 769 C CA . GLY A 1 106 ? 2.383 -1.752 9.812 1.00 97.56 106 GLY A CA 1
ATOM 770 C C . GLY A 1 106 ? 3.254 -2.599 8.881 1.00 97.56 106 GLY A C 1
ATOM 771 O O . GLY A 1 106 ? 3.965 -2.051 8.041 1.00 97.56 106 GLY A O 1
ATOM 772 N N . MET A 1 107 ? 3.156 -3.930 8.965 1.00 98.06 107 MET A N 1
ATOM 773 C CA . MET A 1 107 ? 3.866 -4.844 8.063 1.00 98.06 107 MET A CA 1
ATOM 774 C C . MET A 1 107 ? 3.399 -4.690 6.613 1.00 98.06 107 MET A C 1
ATOM 776 O O . MET A 1 107 ? 4.236 -4.630 5.719 1.00 98.06 107 MET A O 1
ATOM 780 N N . PHE A 1 108 ? 2.092 -4.569 6.366 1.00 97.44 108 PHE A N 1
ATOM 781 C CA . PHE A 1 108 ? 1.562 -4.330 5.021 1.00 97.44 108 PHE A CA 1
ATOM 782 C C . PHE A 1 108 ? 1.948 -2.957 4.471 1.00 97.44 108 PHE A C 1
ATOM 784 O O . PHE A 1 108 ? 2.283 -2.856 3.294 1.00 97.44 108 PHE A O 1
ATOM 791 N N . ALA A 1 109 ? 1.955 -1.914 5.302 1.00 97.88 109 ALA A N 1
ATOM 792 C CA . ALA A 1 109 ? 2.437 -0.595 4.903 1.00 97.88 109 ALA A CA 1
ATOM 793 C C . ALA A 1 109 ? 3.928 -0.640 4.535 1.00 97.88 109 ALA A C 1
ATOM 795 O O . ALA A 1 109 ? 4.317 -0.146 3.476 1.00 97.88 109 ALA A O 1
ATOM 796 N N . GLY A 1 110 ? 4.749 -1.297 5.361 1.00 98.00 110 GLY A N 1
ATOM 797 C CA . GLY A 1 110 ? 6.170 -1.510 5.090 1.00 98.00 110 GLY A CA 1
ATOM 798 C C . GLY A 1 110 ? 6.411 -2.323 3.817 1.00 98.00 110 GLY A C 1
ATOM 799 O O . GLY A 1 110 ? 7.193 -1.908 2.967 1.00 98.00 110 GLY A O 1
ATOM 800 N N . ALA A 1 111 ? 5.696 -3.436 3.637 1.00 98.00 111 ALA A N 1
ATOM 801 C CA . ALA A 1 111 ? 5.779 -4.272 2.441 1.00 98.00 111 ALA A CA 1
ATOM 802 C C . ALA A 1 111 ? 5.310 -3.528 1.182 1.00 98.00 111 ALA A C 1
ATOM 804 O O . ALA A 1 111 ? 5.945 -3.640 0.138 1.00 98.00 111 ALA A O 1
ATOM 805 N N . GLY A 1 112 ? 4.241 -2.734 1.280 1.00 97.75 112 GLY A N 1
ATOM 806 C CA . GLY A 1 112 ? 3.760 -1.886 0.192 1.00 97.75 112 GLY A CA 1
ATOM 807 C C . GLY A 1 112 ? 4.785 -0.824 -0.203 1.00 97.75 112 GLY A C 1
ATOM 808 O O . GLY A 1 112 ? 5.085 -0.676 -1.385 1.00 97.75 112 GLY A O 1
ATOM 809 N N . GLY A 1 113 ? 5.380 -0.137 0.777 1.00 98.31 113 GLY A N 1
ATOM 810 C CA . GLY A 1 113 ? 6.442 0.843 0.540 1.00 98.31 113 GLY A CA 1
ATOM 811 C C . GLY A 1 113 ? 7.698 0.215 -0.069 1.00 98.31 113 GLY A C 1
ATOM 812 O O . GLY A 1 113 ? 8.173 0.666 -1.110 1.00 98.31 113 GLY A O 1
ATOM 813 N N . ALA A 1 114 ? 8.206 -0.865 0.529 1.00 98.25 114 ALA A N 1
ATOM 814 C CA . ALA A 1 114 ? 9.369 -1.589 0.020 1.00 98.25 114 ALA A CA 1
ATOM 815 C C . ALA A 1 114 ? 9.115 -2.165 -1.382 1.00 98.25 114 ALA A C 1
ATOM 817 O O . ALA A 1 114 ? 9.956 -2.024 -2.267 1.00 98.25 114 ALA A O 1
ATOM 818 N N . GLY A 1 115 ? 7.936 -2.749 -1.612 1.00 98.38 115 GLY A N 1
ATOM 819 C CA . GLY A 1 115 ? 7.517 -3.264 -2.913 1.00 98.38 115 GLY A CA 1
ATOM 820 C C . GLY A 1 115 ? 7.404 -2.169 -3.974 1.00 98.38 115 GLY A C 1
ATOM 821 O O . GLY A 1 115 ? 7.823 -2.380 -5.110 1.00 98.38 115 GLY A O 1
ATOM 822 N N . TYR A 1 116 ? 6.915 -0.980 -3.607 1.00 97.81 116 TYR A N 1
ATOM 823 C CA . TYR A 1 116 ? 6.871 0.175 -4.504 1.00 97.81 116 TYR A CA 1
ATOM 824 C C . TYR A 1 116 ? 8.275 0.610 -4.944 1.00 97.81 11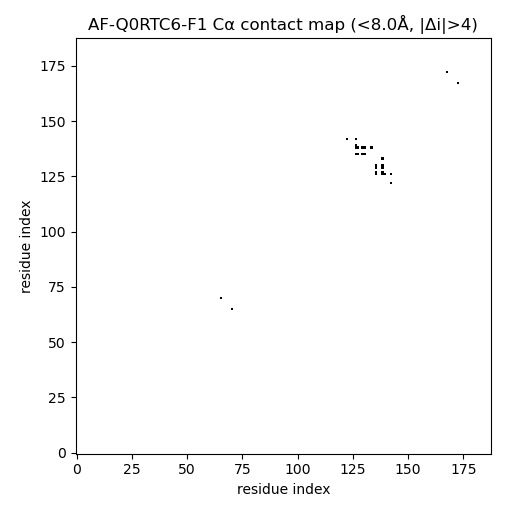6 TYR A C 1
ATOM 826 O O . TYR A 1 116 ? 8.521 0.768 -6.140 1.00 97.81 116 TYR A O 1
ATOM 834 N N . PHE A 1 117 ? 9.220 0.739 -4.006 1.00 98.19 117 PHE A N 1
ATOM 835 C CA . PHE A 1 117 ? 10.610 1.060 -4.347 1.00 98.19 117 PHE A CA 1
ATOM 836 C C . PHE A 1 117 ? 11.287 -0.053 -5.151 1.00 98.19 117 PHE A C 1
ATOM 838 O O . PHE A 1 117 ? 11.977 0.242 -6.124 1.00 98.19 117 PHE A O 1
ATOM 845 N N . ALA A 1 118 ? 11.064 -1.321 -4.803 1.00 98.50 118 ALA A N 1
ATOM 846 C CA . ALA A 1 118 ? 11.595 -2.451 -5.561 1.00 98.50 118 ALA A CA 1
ATOM 847 C C . ALA A 1 118 ? 11.102 -2.436 -7.017 1.00 98.50 118 ALA A C 1
ATOM 849 O O . ALA A 1 118 ? 11.903 -2.598 -7.936 1.00 98.50 118 ALA A O 1
ATOM 850 N N . LEU A 1 119 ? 9.810 -2.169 -7.240 1.00 97.69 119 LEU A N 1
ATOM 851 C CA . LEU A 1 119 ? 9.247 -2.025 -8.582 1.00 97.69 119 LEU A CA 1
ATOM 852 C C . LEU A 1 119 ? 9.850 -0.825 -9.327 1.00 97.69 119 LEU A C 1
ATOM 854 O O . LEU A 1 119 ? 10.192 -0.954 -10.500 1.00 97.69 119 LEU A O 1
ATOM 858 N N . LEU A 1 120 ? 10.025 0.319 -8.656 1.00 97.81 120 LEU A N 1
ATOM 859 C CA . LEU A 1 120 ? 10.666 1.500 -9.241 1.00 97.81 120 LEU A CA 1
ATOM 860 C C . LEU A 1 120 ? 12.095 1.191 -9.714 1.00 97.81 120 LEU A C 1
ATOM 862 O O . LEU A 1 120 ? 12.437 1.480 -10.861 1.00 97.81 120 LEU A O 1
ATOM 866 N N . PHE A 1 121 ? 12.916 0.568 -8.865 1.00 98.44 121 PHE A N 1
ATOM 867 C CA . PHE A 1 121 ? 14.282 0.188 -9.230 1.00 98.44 121 PHE A CA 1
ATOM 868 C C . PHE A 1 121 ? 14.320 -0.894 -10.310 1.00 98.44 121 PHE A C 1
ATOM 870 O O . PHE A 1 121 ? 15.173 -0.826 -11.191 1.00 98.44 121 PHE A O 1
ATOM 877 N N . ALA A 1 122 ? 13.383 -1.845 -10.306 1.00 98.44 122 ALA A N 1
ATOM 878 C CA . ALA A 1 122 ? 13.261 -2.827 -11.379 1.00 98.44 122 ALA A CA 1
ATOM 879 C C . ALA A 1 122 ? 12.949 -2.159 -12.728 1.00 98.44 122 ALA A C 1
ATOM 881 O O . ALA A 1 122 ? 13.581 -2.481 -13.731 1.00 98.44 122 ALA A O 1
ATOM 882 N N . LEU A 1 123 ? 12.030 -1.187 -12.763 1.00 97.81 123 LEU A N 1
ATOM 883 C CA . LEU A 1 123 ? 11.720 -0.430 -13.981 1.00 97.81 123 LEU A CA 1
ATOM 884 C C . LEU A 1 123 ? 12.922 0.386 -14.470 1.00 97.81 123 LEU A C 1
ATOM 886 O O . LEU A 1 123 ? 13.187 0.403 -15.670 1.00 97.81 123 LEU A O 1
ATOM 890 N N . LEU A 1 124 ? 13.679 1.011 -13.562 1.00 97.81 124 LEU A N 1
ATOM 891 C CA . LEU A 1 124 ? 14.928 1.695 -13.912 1.00 97.81 124 LEU A CA 1
ATOM 892 C C . LEU A 1 124 ? 15.967 0.719 -14.470 1.00 97.81 124 LEU A C 1
ATOM 894 O O . LEU A 1 124 ? 16.571 1.009 -15.496 1.00 97.81 124 LEU A O 1
ATOM 898 N N . ALA A 1 125 ? 16.146 -0.445 -13.844 1.00 98.25 125 ALA A N 1
ATOM 899 C CA . ALA A 1 125 ? 17.071 -1.468 -14.322 1.00 98.25 125 ALA A CA 1
ATOM 900 C C . ALA A 1 125 ? 16.703 -1.949 -15.733 1.00 98.25 125 ALA A C 1
ATOM 902 O O . ALA A 1 125 ? 17.574 -2.041 -16.595 1.00 98.25 125 ALA A O 1
ATOM 903 N N . VAL A 1 126 ? 15.413 -2.181 -16.003 1.00 98.19 126 VAL A N 1
ATOM 904 C CA . VAL A 1 126 ? 14.926 -2.522 -17.349 1.00 98.19 126 VAL A CA 1
ATOM 905 C C . VAL A 1 126 ? 15.165 -1.367 -18.324 1.00 98.19 126 VAL A C 1
ATOM 907 O O . VAL A 1 126 ? 15.615 -1.603 -19.440 1.00 98.19 126 VAL A O 1
ATOM 910 N N . MET A 1 127 ? 14.913 -0.120 -17.916 1.00 98.06 127 MET A N 1
ATOM 911 C CA . MET A 1 127 ? 15.141 1.062 -18.753 1.00 98.06 127 MET A CA 1
ATOM 912 C C . MET A 1 127 ? 16.609 1.210 -19.147 1.00 98.06 127 MET A C 1
ATOM 914 O O . MET A 1 127 ? 16.896 1.395 -20.327 1.00 98.06 127 MET A O 1
ATOM 918 N N . PHE A 1 128 ? 17.528 1.103 -18.186 1.00 97.81 128 PHE A N 1
ATOM 919 C CA . PHE A 1 128 ? 18.963 1.162 -18.453 1.00 97.81 128 PHE A CA 1
ATOM 920 C C . PHE A 1 128 ? 19.433 -0.039 -19.276 1.00 97.81 128 PHE A C 1
ATOM 922 O O . PHE A 1 128 ? 20.167 0.152 -20.236 1.00 97.81 128 PHE A O 1
ATOM 929 N N . GLY A 1 129 ? 18.938 -1.248 -18.990 1.00 97.69 129 GLY A N 1
ATOM 93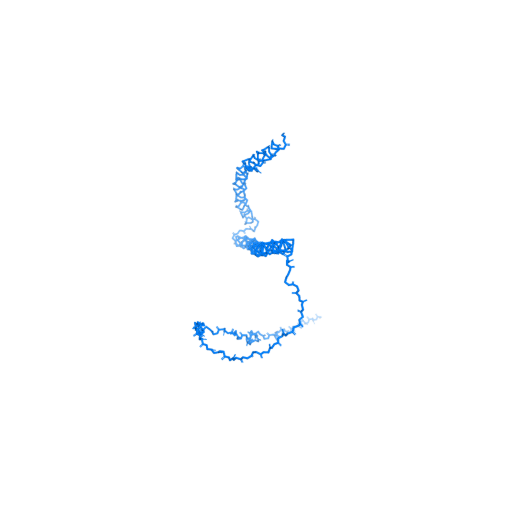0 C CA . GLY A 1 129 ? 19.255 -2.443 -19.776 1.00 97.69 129 GLY A CA 1
ATOM 931 C C . GLY A 1 129 ? 18.798 -2.348 -21.236 1.00 97.69 129 GLY A C 1
ATOM 932 O O . GLY A 1 129 ? 19.540 -2.724 -22.138 1.00 97.69 129 GLY A O 1
ATOM 933 N N . LEU A 1 130 ? 17.609 -1.793 -21.500 1.00 97.12 130 LEU A N 1
ATOM 934 C CA . LEU A 1 130 ? 17.180 -1.470 -22.868 1.00 97.12 130 LEU A CA 1
ATOM 935 C C . LEU A 1 130 ? 18.009 -0.321 -23.461 1.00 97.12 130 LEU A C 1
ATOM 937 O O . LEU A 1 130 ? 18.256 -0.309 -24.663 1.00 97.12 130 LEU A O 1
ATOM 941 N N . GLY A 1 131 ? 18.454 0.619 -22.628 1.00 97.50 131 GLY A N 1
ATOM 942 C CA . GLY A 1 131 ? 19.346 1.715 -23.004 1.00 97.50 131 GLY A CA 1
ATOM 943 C C . GLY A 1 131 ? 20.687 1.264 -23.597 1.00 97.50 131 GLY A C 1
ATOM 944 O O . GLY A 1 131 ? 21.281 2.005 -24.373 1.00 97.50 131 GLY A O 1
ATOM 945 N N . GLU A 1 132 ? 21.139 0.044 -23.298 1.00 97.75 132 GLU A N 1
ATOM 946 C CA . GLU A 1 132 ? 22.349 -0.538 -23.900 1.00 97.75 132 GLU A CA 1
ATOM 947 C C . GLU A 1 132 ? 22.143 -0.968 -25.364 1.00 97.75 132 GLU A C 1
ATOM 949 O O . GLU A 1 132 ? 23.098 -1.047 -26.134 1.00 97.75 132 GLU A O 1
ATOM 954 N N . VAL A 1 133 ? 20.898 -1.237 -25.779 1.00 97.38 133 VAL A N 1
ATOM 955 C CA . VAL A 1 133 ? 20.572 -1.689 -27.147 1.00 97.38 133 VAL A CA 1
ATOM 956 C C . VAL A 1 133 ? 19.865 -0.625 -27.993 1.00 97.38 133 VAL A C 1
ATOM 958 O O . VAL A 1 133 ? 19.773 -0.770 -29.212 1.00 97.38 133 VAL A O 1
ATOM 961 N N . MET A 1 134 ? 19.352 0.445 -27.379 1.00 97.31 134 MET A N 1
ATOM 962 C CA . MET A 1 134 ? 18.696 1.570 -28.058 1.00 97.31 134 MET A CA 1
ATOM 963 C C . MET A 1 134 ? 18.849 2.868 -27.260 1.00 97.31 134 MET A C 1
ATOM 965 O O . MET A 1 134 ? 19.154 2.842 -26.077 1.00 97.31 134 MET A O 1
ATOM 969 N N . ALA A 1 135 ? 18.571 4.028 -27.867 1.00 97.56 135 ALA A N 1
ATOM 970 C CA . ALA A 1 135 ? 18.645 5.290 -27.129 1.00 97.56 135 ALA A CA 1
ATOM 971 C C . ALA A 1 135 ? 17.697 5.292 -25.914 1.00 97.56 135 ALA A C 1
ATOM 973 O O . ALA A 1 135 ? 16.525 4.922 -26.025 1.00 97.56 135 ALA A O 1
ATOM 974 N N . LEU A 1 136 ? 18.192 5.780 -24.771 1.00 97.25 136 LEU A N 1
ATOM 975 C CA . LEU A 1 136 ? 17.495 5.720 -23.480 1.00 97.25 136 LEU A CA 1
ATOM 976 C C . LEU A 1 136 ? 16.082 6.333 -23.517 1.00 97.25 136 LEU A C 1
ATOM 978 O O . LEU A 1 136 ? 15.176 5.848 -22.844 1.00 97.25 136 LEU A O 1
ATOM 982 N N . GLY A 1 137 ? 15.864 7.353 -24.356 1.00 97.00 137 GLY A N 1
ATOM 983 C CA . GLY A 1 137 ? 14.540 7.947 -24.566 1.00 97.00 137 GLY A CA 1
ATOM 984 C C . GLY A 1 137 ? 13.510 6.969 -25.147 1.00 97.00 137 GLY A C 1
ATOM 985 O O . GLY A 1 137 ? 12.363 6.957 -24.704 1.00 97.00 137 GLY A O 1
ATOM 986 N N . TRP A 1 138 ? 13.911 6.104 -26.085 1.00 97.81 138 TRP A N 1
ATOM 987 C CA . TRP A 1 138 ? 13.030 5.075 -26.651 1.00 97.81 138 TRP A CA 1
ATOM 988 C C . TRP A 1 138 ? 12.747 3.959 -25.646 1.00 97.81 138 TRP A C 1
ATOM 990 O O . TRP A 1 138 ? 11.600 3.529 -25.524 1.00 97.81 138 TRP A O 1
ATOM 1000 N N . ALA A 1 139 ? 13.754 3.555 -24.867 1.00 97.62 139 ALA A N 1
ATOM 1001 C CA . ALA A 1 139 ? 13.582 2.602 -23.774 1.00 97.62 139 ALA A CA 1
ATOM 1002 C C . ALA A 1 139 ? 12.553 3.105 -22.740 1.00 97.62 139 ALA A C 1
ATOM 1004 O O . ALA A 1 139 ? 11.604 2.395 -22.399 1.00 97.62 139 ALA A O 1
ATOM 1005 N N . ALA A 1 140 ? 12.688 4.362 -22.302 1.00 97.06 140 ALA A N 1
ATOM 1006 C CA . ALA A 1 140 ? 11.759 5.001 -21.371 1.00 97.06 140 ALA A CA 1
ATOM 1007 C C . ALA A 1 140 ? 10.328 5.094 -21.934 1.00 97.06 140 ALA A C 1
ATOM 1009 O O . ALA A 1 140 ? 9.356 4.842 -21.213 1.00 97.06 140 ALA A O 1
ATOM 1010 N N . LEU A 1 141 ? 10.187 5.417 -23.226 1.00 98.06 141 LEU A N 1
ATOM 1011 C CA . LEU A 1 141 ? 8.889 5.497 -23.901 1.00 98.06 141 LEU A CA 1
ATOM 1012 C C . LEU A 1 141 ? 8.193 4.131 -23.938 1.00 98.06 141 LEU A C 1
ATOM 1014 O O . LEU A 1 141 ? 7.018 4.046 -23.581 1.00 98.06 141 LEU A O 1
ATOM 1018 N N . ILE A 1 142 ? 8.910 3.060 -24.295 1.00 97.31 142 ILE A N 1
ATOM 1019 C CA . ILE A 1 142 ? 8.362 1.694 -24.313 1.00 97.31 142 ILE A CA 1
ATOM 1020 C C . ILE A 1 142 ? 7.840 1.306 -22.927 1.00 97.31 142 ILE A C 1
ATOM 1022 O O . ILE A 1 142 ? 6.695 0.870 -22.798 1.00 97.31 142 ILE A O 1
ATOM 1026 N N . ILE A 1 143 ? 8.645 1.513 -21.883 1.00 97.06 143 ILE A N 1
ATOM 1027 C CA . ILE A 1 143 ? 8.262 1.168 -20.507 1.00 97.06 143 ILE A CA 1
ATOM 1028 C C . ILE A 1 143 ? 7.036 1.971 -20.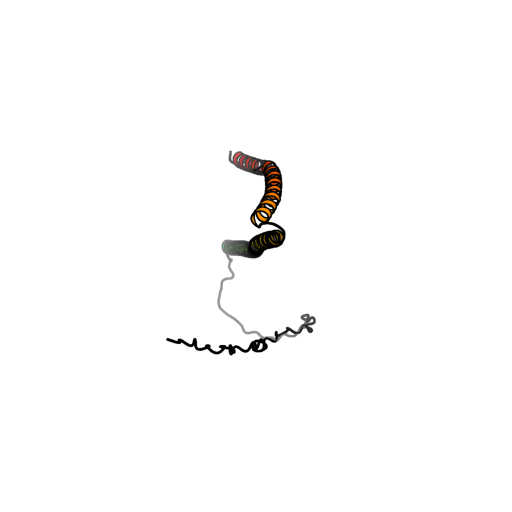067 1.00 97.06 143 ILE A C 1
ATOM 1030 O O . ILE A 1 143 ? 6.117 1.413 -19.469 1.00 97.06 143 ILE A O 1
ATOM 1034 N N . THR A 1 144 ? 6.980 3.256 -20.419 1.00 97.62 144 THR A N 1
ATOM 1035 C CA . THR A 1 144 ? 5.847 4.132 -20.098 1.00 97.62 144 THR A CA 1
ATOM 1036 C C . THR A 1 144 ? 4.564 3.673 -20.786 1.00 97.62 144 THR A C 1
ATOM 1038 O O . THR A 1 144 ? 3.514 3.630 -20.148 1.00 97.62 144 THR A O 1
ATOM 1041 N N . VAL A 1 145 ? 4.628 3.281 -22.062 1.00 98.25 145 VAL A N 1
ATOM 1042 C CA . VAL A 1 145 ? 3.463 2.764 -22.796 1.00 98.25 145 VAL A CA 1
ATOM 1043 C C . VAL A 1 145 ? 2.970 1.452 -22.186 1.00 98.25 145 VAL A C 1
ATOM 1045 O O . VAL A 1 145 ? 1.771 1.306 -21.942 1.00 98.25 145 VAL A O 1
ATOM 1048 N N . VAL A 1 146 ? 3.877 0.518 -21.885 1.00 97.75 146 VAL A N 1
ATOM 1049 C CA . VAL A 1 146 ? 3.526 -0.772 -21.268 1.00 97.75 146 VAL A CA 1
ATOM 1050 C C . VAL A 1 146 ? 2.892 -0.562 -19.893 1.00 97.75 146 VAL A C 1
ATOM 1052 O O . VAL A 1 146 ? 1.805 -1.078 -19.626 1.00 97.75 146 VAL A O 1
ATOM 1055 N N . LEU A 1 147 ? 3.524 0.236 -19.029 1.00 96.94 147 LEU A N 1
ATOM 1056 C CA . LEU A 1 147 ? 3.014 0.501 -17.686 1.00 96.94 147 LEU A CA 1
ATOM 1057 C C . LEU A 1 147 ? 1.693 1.282 -17.728 1.00 96.94 147 LEU A C 1
ATOM 1059 O O . LEU A 1 147 ? 0.777 0.983 -16.963 1.00 96.94 147 LEU A O 1
ATOM 1063 N N . GLY A 1 148 ? 1.560 2.227 -18.661 1.00 97.94 148 GLY A N 1
ATOM 1064 C CA . GLY A 1 148 ? 0.329 2.973 -18.907 1.00 97.94 148 GLY A CA 1
ATOM 1065 C C . GLY A 1 148 ? -0.831 2.071 -19.331 1.00 97.94 148 GLY A C 1
ATOM 1066 O O . GLY A 1 148 ? -1.942 2.225 -18.823 1.00 97.94 148 GLY A O 1
ATOM 1067 N N . ALA A 1 149 ? -0.580 1.078 -20.189 1.00 98.25 149 ALA A N 1
ATOM 1068 C CA . ALA A 1 149 ? -1.588 0.091 -20.574 1.00 98.25 149 ALA A CA 1
ATOM 1069 C C 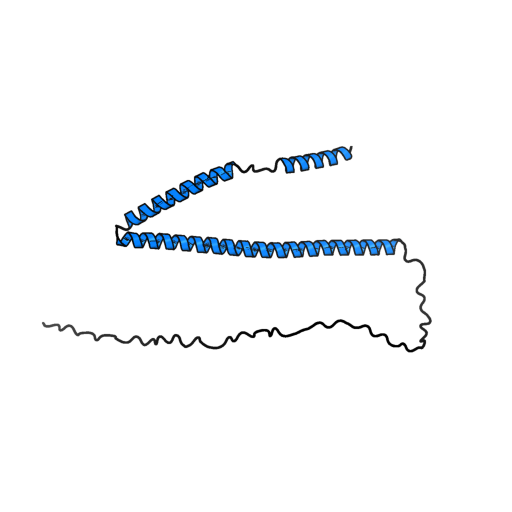. ALA A 1 149 ? -2.041 -0.759 -19.374 1.00 98.25 149 ALA A C 1
ATOM 1071 O O . ALA A 1 149 ? -3.243 -0.936 -19.159 1.00 98.25 149 ALA A O 1
ATOM 1072 N N . VAL A 1 150 ? -1.098 -1.227 -18.547 1.00 97.31 150 VAL A N 1
ATOM 1073 C CA . VAL A 1 150 ? -1.410 -1.952 -17.303 1.00 97.31 150 VAL A CA 1
ATOM 1074 C C . VAL A 1 150 ? -2.246 -1.078 -16.364 1.00 97.31 150 VAL A C 1
ATOM 1076 O O . VAL A 1 150 ? -3.297 -1.517 -15.889 1.00 97.31 150 VAL A O 1
ATOM 1079 N N . ALA A 1 151 ? -1.838 0.175 -16.144 1.00 96.06 151 ALA A N 1
ATOM 1080 C CA . ALA A 1 151 ? -2.558 1.126 -15.302 1.00 96.06 151 ALA A CA 1
ATOM 1081 C C . ALA A 1 151 ? -3.982 1.391 -15.815 1.00 96.06 151 ALA A C 1
ATOM 1083 O O . ALA A 1 151 ? -4.929 1.378 -15.027 1.00 96.06 151 ALA A O 1
ATOM 1084 N N . ALA A 1 152 ? -4.162 1.555 -17.128 1.00 97.31 152 ALA A N 1
ATOM 1085 C CA . ALA A 1 152 ? -5.475 1.736 -17.740 1.00 97.31 152 ALA A CA 1
ATOM 1086 C C . ALA A 1 152 ? -6.387 0.522 -17.498 1.00 97.31 152 ALA A C 1
ATOM 1088 O O . ALA A 1 152 ? -7.531 0.686 -17.068 1.00 97.31 152 ALA A O 1
ATOM 1089 N N . VAL A 1 153 ? -5.886 -0.703 -17.697 1.00 97.38 153 VAL A N 1
ATOM 1090 C CA . VAL A 1 153 ? -6.655 -1.935 -17.441 1.00 97.38 153 VAL A CA 1
ATOM 1091 C C . VAL A 1 153 ? -7.053 -2.048 -15.968 1.00 97.38 153 VAL A C 1
ATOM 1093 O O . VAL A 1 153 ? -8.212 -2.352 -15.666 1.00 97.38 153 VAL A O 1
ATOM 1096 N N . LEU A 1 154 ? -6.123 -1.783 -15.047 1.00 96.12 154 LEU A N 1
ATOM 1097 C CA . LEU A 1 154 ? -6.394 -1.806 -13.608 1.00 96.12 154 LEU A CA 1
ATOM 1098 C C . LEU A 1 154 ? -7.426 -0.745 -13.213 1.00 96.12 154 LEU A C 1
ATOM 1100 O O . LEU A 1 154 ? -8.363 -1.061 -12.483 1.00 96.12 154 LEU A O 1
ATOM 1104 N N . ALA A 1 155 ? -7.314 0.477 -13.738 1.00 95.56 155 ALA A N 1
ATOM 1105 C CA . ALA A 1 155 ? -8.265 1.554 -13.479 1.00 95.56 155 ALA A CA 1
ATOM 1106 C C . ALA A 1 155 ? -9.676 1.206 -13.981 1.00 95.56 155 ALA A C 1
ATOM 1108 O O . ALA A 1 155 ? -10.659 1.419 -13.268 1.00 95.56 155 ALA A O 1
ATOM 1109 N N . LEU A 1 156 ? -9.792 0.618 -15.176 1.00 96.44 156 LEU A N 1
ATOM 1110 C CA . LEU A 1 156 ? -11.076 0.186 -15.733 1.00 96.44 156 LEU A CA 1
ATOM 1111 C C . LEU A 1 156 ? -11.712 -0.937 -14.901 1.00 96.44 156 LEU A C 1
ATOM 1113 O O . LEU A 1 156 ? -12.904 -0.867 -14.582 1.00 96.44 156 LEU A O 1
ATOM 1117 N N . LYS A 1 157 ? -10.925 -1.943 -14.493 1.00 95.69 157 LYS A N 1
ATOM 1118 C CA . LYS A 1 157 ? -11.399 -3.028 -13.617 1.00 95.69 157 LYS A CA 1
ATOM 1119 C C . LYS A 1 157 ? -11.799 -2.507 -12.239 1.00 95.69 157 LYS A C 1
ATOM 1121 O O . LYS A 1 157 ? -12.907 -2.789 -11.790 1.00 95.69 157 LYS A O 1
ATOM 1126 N N . GLY A 1 158 ? -10.951 -1.695 -11.610 1.00 92.56 158 GLY A N 1
ATOM 1127 C CA . GLY A 1 158 ? -11.224 -1.078 -10.312 1.00 92.56 158 GLY A CA 1
ATOM 1128 C C . GLY A 1 158 ? -12.494 -0.230 -10.339 1.00 92.56 158 GLY A C 1
ATOM 1129 O O . GLY A 1 158 ? -13.359 -0.381 -9.479 1.00 92.56 158 GLY A O 1
ATOM 1130 N N . ARG A 1 159 ? -12.681 0.579 -11.390 1.00 94.19 159 ARG A N 1
ATOM 1131 C CA . ARG A 1 159 ? -13.904 1.366 -11.594 1.00 94.19 159 ARG A CA 1
ATOM 1132 C C . ARG A 1 159 ? -15.150 0.488 -11.705 1.00 94.19 159 ARG A C 1
ATOM 1134 O O . ARG A 1 159 ? -16.192 0.868 -11.176 1.00 94.19 159 ARG A O 1
ATOM 1141 N N . SER A 1 160 ? -15.068 -0.662 -12.380 1.00 86.69 160 SER A N 1
ATOM 1142 C CA . SER A 1 160 ? -16.186 -1.614 -12.462 1.00 86.69 160 SER A CA 1
ATOM 1143 C C . SER A 1 160 ? -16.534 -2.191 -11.091 1.00 86.69 160 SER A C 1
ATOM 1145 O O . SER A 1 160 ? -17.710 -2.253 -10.743 1.00 86.69 160 SER A O 1
ATOM 1147 N N . THR A 1 161 ? -15.525 -2.560 -10.300 1.00 88.25 161 THR A N 1
ATOM 1148 C CA . THR A 1 161 ? -15.720 -3.092 -8.948 1.00 88.25 161 THR A CA 1
ATOM 1149 C C . THR A 1 161 ? -16.352 -2.052 -8.032 1.00 88.25 161 THR A C 1
ATOM 1151 O O . THR A 1 161 ? -17.393 -2.329 -7.451 1.00 88.25 161 THR A O 1
ATOM 1154 N N . VAL A 1 162 ? -15.802 -0.835 -7.970 1.00 89.19 162 VAL A N 1
ATOM 1155 C CA . VAL A 1 162 ? -16.327 0.244 -7.114 1.00 89.19 162 VAL A CA 1
ATOM 1156 C C . VAL A 1 162 ? -17.771 0.595 -7.475 1.00 89.19 162 VAL A C 1
ATOM 1158 O O . VAL A 1 162 ? -18.597 0.772 -6.589 1.00 89.19 162 VAL A O 1
ATOM 1161 N N . ARG A 1 163 ? -18.113 0.623 -8.769 1.00 84.94 163 ARG A N 1
ATOM 1162 C CA . ARG A 1 163 ? -19.489 0.888 -9.226 1.00 84.94 163 ARG A CA 1
ATOM 1163 C C . ARG A 1 163 ? -20.507 -0.175 -8.815 1.00 84.94 163 ARG A C 1
ATOM 1165 O O . ARG A 1 163 ? -21.695 0.118 -8.831 1.00 84.94 163 ARG A O 1
ATOM 1172 N N . LYS A 1 164 ? -20.065 -1.393 -8.498 1.00 80.56 164 LYS A N 1
ATOM 1173 C CA . LYS A 1 164 ? -20.936 -2.502 -8.076 1.00 80.56 164 LYS A CA 1
ATOM 1174 C C . LYS A 1 164 ? -21.147 -2.552 -6.563 1.00 80.56 164 LYS A C 1
ATOM 1176 O O . LYS A 1 164 ? -22.005 -3.302 -6.109 1.00 80.56 164 LYS A O 1
ATOM 1181 N N . VAL A 1 165 ? -20.383 -1.788 -5.782 1.00 80.38 165 VAL A N 1
ATOM 1182 C CA . VAL A 1 165 ? -20.548 -1.739 -4.327 1.00 80.38 165 VAL A CA 1
ATOM 1183 C C . VAL A 1 165 ? -21.647 -0.731 -3.997 1.00 80.38 165 VAL A C 1
ATOM 1185 O O . VAL A 1 165 ? -21.478 0.465 -4.221 1.00 80.38 165 VAL A O 1
ATOM 1188 N N . HIS A 1 166 ? -22.778 -1.201 -3.468 1.00 68.88 166 HIS A N 1
ATOM 1189 C CA . HIS A 1 166 ? -23.806 -0.318 -2.917 1.00 68.88 166 HIS A CA 1
ATOM 1190 C C . HIS A 1 166 ? -23.351 0.192 -1.537 1.00 68.88 166 HIS A C 1
ATOM 1192 O O . HIS A 1 166 ? -23.121 -0.624 -0.645 1.00 68.88 166 HIS A O 1
ATOM 1198 N N . PRO A 1 167 ? -23.215 1.515 -1.331 1.00 67.44 167 PRO A N 1
ATOM 1199 C CA . PRO A 1 167 ? -22.629 2.085 -0.114 1.00 67.44 167 PRO A CA 1
ATOM 1200 C C . PRO A 1 167 ? -23.543 2.057 1.125 1.00 67.44 167 PRO A C 1
ATOM 1202 O O . PRO A 1 167 ? -23.195 2.654 2.139 1.00 67.44 167 PRO A O 1
ATOM 1205 N N . ALA A 1 168 ? -24.687 1.371 1.089 1.00 61.81 168 ALA A N 1
ATOM 1206 C CA . ALA A 1 168 ? -25.559 1.227 2.250 1.00 61.81 168 ALA A CA 1
ATOM 1207 C C . ALA A 1 168 ? -26.017 -0.230 2.406 1.00 61.81 168 ALA A C 1
ATOM 1209 O O . ALA A 1 168 ? -26.592 -0.777 1.461 1.00 61.81 168 ALA A O 1
ATOM 1210 N N . PRO A 1 169 ? -25.832 -0.856 3.585 1.00 64.81 169 PRO A N 1
ATOM 1211 C CA . PRO A 1 169 ? -26.582 -2.047 3.948 1.00 64.81 169 PRO A CA 1
ATOM 1212 C C . PRO A 1 169 ? -28.034 -1.615 4.193 1.00 64.81 169 PRO A C 1
ATOM 1214 O O . PRO A 1 169 ? -28.428 -1.323 5.319 1.00 64.81 169 PRO A O 1
ATOM 1217 N N . THR A 1 170 ? -28.815 -1.498 3.117 1.00 64.31 170 THR A N 1
ATOM 1218 C CA . THR A 1 170 ? -30.231 -1.089 3.156 1.00 64.31 170 THR A CA 1
ATOM 1219 C C . THR A 1 170 ? -31.017 -1.932 4.152 1.00 64.31 170 THR A C 1
ATOM 1221 O O . THR A 1 170 ? -31.704 -1.373 4.997 1.00 64.31 170 THR A O 1
ATOM 1224 N N . GLN A 1 171 ? -30.753 -3.240 4.164 1.00 65.56 171 GLN A N 1
ATOM 1225 C CA . GLN A 1 171 ? -31.345 -4.196 5.100 1.00 65.56 171 GLN A CA 1
ATOM 1226 C C . GLN A 1 171 ? -31.077 -3.834 6.572 1.00 65.56 171 GLN A C 1
ATOM 1228 O O . GLN A 1 171 ? -31.995 -3.807 7.379 1.00 65.56 171 GLN A O 1
ATOM 1233 N N . THR A 1 172 ? -29.837 -3.492 6.941 1.00 71.62 172 THR A N 1
ATOM 1234 C CA . THR A 1 172 ? -29.486 -3.163 8.336 1.00 71.62 172 THR A CA 1
ATOM 1235 C C . THR A 1 172 ? -30.089 -1.834 8.780 1.00 71.62 172 THR A C 1
ATOM 1237 O O . THR A 1 172 ? -30.485 -1.681 9.931 1.00 71.62 172 THR A O 1
ATOM 1240 N N . VAL A 1 173 ? -30.183 -0.861 7.872 1.00 76.00 173 VAL A N 1
ATOM 1241 C CA . VAL A 1 173 ? -30.822 0.425 8.171 1.00 76.00 173 VAL A CA 1
ATOM 1242 C C . VAL A 1 173 ? -32.342 0.266 8.287 1.00 76.00 173 VAL A C 1
ATOM 1244 O O . VAL A 1 173 ? -32.948 0.943 9.115 1.00 76.00 173 VAL A O 1
ATOM 1247 N N . GLU A 1 174 ? -32.955 -0.629 7.510 1.00 75.81 174 GLU A N 1
ATOM 1248 C CA . GLU A 1 174 ? -34.379 -0.968 7.618 1.00 75.81 174 GLU A CA 1
ATOM 1249 C C . GLU A 1 174 ? -34.700 -1.690 8.925 1.00 75.81 174 GLU A C 1
ATOM 1251 O O . GLU A 1 174 ? -35.573 -1.219 9.650 1.00 75.81 174 GLU A O 1
ATOM 1256 N N . THR A 1 175 ? -33.932 -2.711 9.316 1.00 78.00 175 THR A N 1
ATOM 1257 C CA . THR A 1 175 ? -34.148 -3.407 10.598 1.00 78.00 175 THR A CA 1
ATOM 1258 C C . THR A 1 175 ? -34.004 -2.461 11.794 1.00 78.00 175 THR A C 1
ATOM 1260 O O . THR A 1 175 ? -34.856 -2.442 12.676 1.00 78.00 175 THR A O 1
ATOM 1263 N N . LEU A 1 176 ? -33.000 -1.574 11.795 1.00 82.06 176 LEU A N 1
ATOM 1264 C CA . LEU A 1 176 ? -32.850 -0.570 12.858 1.00 82.06 176 LEU A CA 1
ATOM 1265 C C . LEU A 1 176 ? -34.005 0.446 12.884 1.00 82.06 176 LEU A C 1
ATOM 1267 O O . LEU A 1 176 ? -34.376 0.939 13.950 1.00 82.06 176 LEU A O 1
ATOM 1271 N N . ARG A 1 177 ? -34.583 0.786 11.725 1.00 78.94 177 ARG A N 1
ATOM 1272 C CA . ARG A 1 177 ? -35.763 1.662 11.646 1.00 78.94 177 ARG A CA 1
ATOM 1273 C C . ARG A 1 177 ? -37.021 0.962 12.151 1.00 78.94 177 ARG A C 1
ATOM 1275 O O . ARG A 1 177 ? -37.837 1.626 12.790 1.00 78.94 177 ARG A O 1
ATOM 1282 N N . GLU A 1 178 ? -37.179 -0.328 11.876 1.00 82.62 178 GLU A N 1
ATOM 1283 C CA . GLU A 1 178 ? -38.281 -1.152 12.382 1.00 82.62 178 GLU A CA 1
ATOM 1284 C C . GLU A 1 178 ? -38.196 -1.323 13.903 1.00 82.62 178 GLU A C 1
ATOM 1286 O O . GLU A 1 178 ? -39.186 -1.083 14.597 1.00 82.62 178 GLU A O 1
ATOM 1291 N N . ASP A 1 179 ? -37.007 -1.600 14.442 1.00 84.00 179 ASP A N 1
ATOM 1292 C CA . ASP A 1 179 ? -36.780 -1.757 15.884 1.00 84.00 179 ASP A CA 1
ATOM 1293 C C . ASP A 1 179 ? -37.086 -0.467 16.663 1.00 84.00 179 ASP A C 1
ATOM 1295 O O . ASP A 1 179 ? -37.740 -0.487 17.712 1.00 84.00 179 ASP A O 1
ATOM 1299 N N . VAL A 1 180 ? -36.667 0.688 16.129 1.00 85.44 180 VAL A N 1
ATOM 1300 C CA . VAL A 1 180 ? -36.975 2.000 16.721 1.00 85.44 180 VAL A CA 1
ATOM 1301 C C . VAL A 1 180 ? -38.475 2.291 16.664 1.00 85.44 180 VAL A C 1
ATOM 1303 O O . VAL A 1 180 ? -39.036 2.796 17.641 1.00 85.44 180 VAL A O 1
ATOM 1306 N N . GLN A 1 181 ? -39.146 1.960 15.557 1.00 83.62 181 GLN A N 1
ATOM 1307 C CA . GLN A 1 181 ? -40.595 2.136 15.428 1.00 83.62 181 GLN A CA 1
ATOM 1308 C C . GLN A 1 181 ? -41.367 1.238 16.401 1.00 83.62 181 GLN A C 1
ATOM 1310 O O . GLN A 1 181 ? -42.291 1.708 17.072 1.00 83.62 181 GLN A O 1
ATOM 1315 N N . TRP A 1 182 ? -40.951 -0.018 16.563 1.00 84.19 182 TRP A N 1
ATOM 1316 C CA . TRP A 1 182 ? -41.543 -0.935 17.532 1.00 84.19 182 TRP A CA 1
ATOM 1317 C C . TRP A 1 182 ? -41.360 -0.432 18.973 1.00 84.19 182 TRP A C 1
ATOM 1319 O O . TRP A 1 182 ? -42.322 -0.398 19.746 1.00 84.19 182 TRP A O 1
ATOM 1329 N N . ALA A 1 183 ? -40.172 0.074 19.319 1.00 84.19 183 ALA A N 1
ATOM 1330 C CA . ALA A 1 183 ? -39.898 0.655 20.635 1.00 84.19 183 ALA A CA 1
ATOM 1331 C C . ALA A 1 183 ? -40.724 1.926 20.928 1.00 84.19 183 ALA A C 1
ATOM 1333 O O . ALA A 1 183 ? -41.136 2.145 22.070 1.00 84.19 183 ALA A O 1
ATOM 1334 N N . GLN A 1 184 ? -40.999 2.753 19.913 1.00 83.38 184 GLN A N 1
ATOM 1335 C CA . GLN A 1 184 ? -41.851 3.940 20.052 1.00 83.38 184 GLN A CA 1
ATOM 1336 C C . GLN A 1 184 ? -43.337 3.590 20.173 1.00 83.38 184 GLN A C 1
ATOM 1338 O O . GLN A 1 184 ? -44.045 4.234 20.948 1.00 83.38 184 GLN A O 1
ATOM 1343 N N . SER A 1 185 ? -43.802 2.554 19.467 1.00 83.12 185 SER A N 1
ATOM 1344 C CA . SER A 1 185 ? -45.198 2.099 19.531 1.00 83.12 185 SER A CA 1
ATOM 1345 C C . SER A 1 185 ? -45.604 1.598 20.922 1.00 83.12 185 SER A C 1
ATOM 1347 O O . SER A 1 185 ? -46.744 1.775 21.327 1.00 83.12 185 SER A O 1
ATOM 1349 N N . ARG A 1 186 ? -44.652 1.059 21.694 1.00 78.50 186 ARG A N 1
ATOM 1350 C CA . ARG A 1 186 ? -44.869 0.545 23.055 1.00 78.50 186 ARG A CA 1
ATOM 1351 C C . ARG A 1 186 ? -44.975 1.638 24.133 1.00 78.50 186 ARG A C 1
ATOM 1353 O O . ARG A 1 186 ? -45.338 1.338 25.266 1.00 78.50 186 ARG A O 1
ATOM 1360 N N . ARG A 1 187 ? -44.617 2.889 23.819 1.00 72.88 187 ARG A N 1
ATOM 1361 C CA . ARG A 1 187 ? -44.669 4.028 24.761 1.00 72.88 187 ARG A CA 1
ATOM 1362 C C . ARG A 1 187 ? -45.972 4.837 24.697 1.00 72.88 187 ARG A C 1
ATOM 1364 O O . ARG A 1 187 ? -46.091 5.799 25.455 1.00 72.88 187 ARG A O 1
ATOM 1371 N N . ARG A 1 188 ? -46.905 4.491 23.809 1.00 56.88 188 ARG A N 1
ATOM 1372 C CA . ARG A 1 188 ? -48.255 5.072 23.733 1.00 56.88 188 ARG A CA 1
ATOM 1373 C C . ARG A 1 188 ? -49.284 4.044 24.169 1.00 56.88 188 ARG A C 1
ATOM 1375 O O . ARG A 1 188 ? -50.295 4.488 24.748 1.00 56.88 188 ARG A O 1
#

Organism: Frankia alni (strain DSM 45986 / CECT 9034 / ACN14a) (NCBI:txid326424)

Secondary structure (DSSP, 8-state):
------PPP----------TTTT--------------------------------------------HHHHHHHHHHHHHHHHHHHHHHHHHHHHHHHHHHHHHHHHHHHHHHHHHHHHHHHHHHHHHHHHTTS-HHHHHHHHHHHHHHHHHHHHHHHHHHHHH--SS-HHHHHHHHHHHHHHHHTT-

InterPro domains:
  IPR009937 Putative Actinobacterial Holin-X, holin superfamily III [PF07332] (69-183)

Solvent-accessible surface area (backbone atoms only — not comparable to full-atom values): 12080 Å² total; per-residue (Å²): 141,83,85,81,83,78,84,78,81,83,90,82,77,82,89,74,81,87,71,91,68,85,84,77,78,86,82,83,76,87,73,84,80,91,71,84,87,76,85,80,80,90,75,90,77,91,81,85,85,86,85,82,92,76,84,86,77,86,80,90,75,74,92,69,71,86,46,74,65,54,58,50,52,50,53,55,49,50,52,55,50,51,53,52,46,53,52,51,46,53,52,50,50,52,51,51,52,50,48,54,51,50,50,52,52,50,51,51,51,49,48,49,53,53,50,51,52,51,50,51,53,50,51,49,52,51,28,54,60,41,30,76,80,42,61,51,69,60,28,46,48,55,52,49,52,54,51,48,53,53,50,51,53,51,52,55,51,51,51,54,55,59,72,68,57,73,96,61,68,59,68,61,55,48,53,55,52,50,54,52,50,55,60,54,61,75,76,111

Foldseek 3Di:
DDDDDDDDDDPPDDPDDPPPPPPPDDDDDDDPDPDDPDDDDDDDDDDDDDDDDDDPPDDDPDPDDPDPVNVVVVVVVVVVVVVVVVVVVVVVVVVVVVVVVVVVVVVVVVCVVVVVVVVVVVLVVQLVVVCVVDPSVVSVVVSCVVVVVVVVVVVVVVVVVVVPDDPDPPVVVVVVVVVVVVVVVVVD

Radius of gyration: 40.57 Å; Cα contacts (8 Å, |Δi|>4): 14; chains: 1; bounding box: 113×66×104 Å

Mean predicted aligned error: 19.06 Å

pLDDT: mean 79.59, std 17.36, range [45.16, 98.5]

Sequence (188 aa):
MTSTYRQQPDVAADPYPNDVTAYRGGVDVDAPDESTQVLRAPTAATSTAPPSSARHDGEGHSAGRGSTGQLVSEVVTDISTLFRQEVALAKAEVREEAKKAGKGAGMFAGAGGAGYFALLFALLAVMFGLGEVMALGWAALIITVVLGAVAAVLALKGRSTVRKVHPAPTQTVETLREDVQWAQSRRR